Protein AF-R9AF47-F1 (afdb_monomer)

InterPro domains:
  IPR036397 Ribonuclease H superfamily [G3DSA:3.30.420.10] (1-67)

Sequence (184 aa):
MDNQAALAAMFQLQSTKTGQYLVMRILEQVTKLNSIRRNQSPVINLNWIPGHTEIYGKELADRTANEERTTTAHTTTIDFALRTSFSAMRRSMRKRYAAPLRVEASRMTDLMSHTSKTAAGKLTSAKTAKILSGLPRATSCLATQLRTGHLLITKSYRHRFKIIDSPRCSTCGVDDTISHRIFV

Structure (mmCIF, N/CA/C/O backbone):
data_AF-R9AF47-F1
#
_entry.id   AF-R9AF47-F1
#
loop_
_atom_site.group_PDB
_atom_site.id
_atom_site.type_symbol
_atom_site.label_atom_id
_atom_site.label_alt_id
_atom_site.label_comp_id
_atom_site.label_asym_id
_atom_site.label_entity_id
_atom_site.label_seq_id
_atom_site.pdbx_PDB_ins_code
_atom_site.Cartn_x
_atom_site.Cartn_y
_atom_site.Cartn_z
_atom_site.occupancy
_atom_site.B_iso_or_equiv
_atom_site.auth_seq_id
_atom_site.auth_comp_id
_atom_site.auth_asym_id
_atom_site.auth_atom_id
_atom_site.pdbx_PDB_model_num
ATOM 1 N N . MET A 1 1 ? -21.531 6.395 27.335 1.00 72.88 1 MET A N 1
ATOM 2 C CA . MET A 1 1 ? -20.444 6.456 26.330 1.00 72.88 1 MET A CA 1
ATOM 3 C C . MET A 1 1 ? -20.990 7.111 25.080 1.00 72.88 1 MET A C 1
ATOM 5 O O . MET A 1 1 ? -22.123 6.822 24.727 1.00 72.88 1 MET A O 1
ATOM 9 N N . ASP A 1 2 ? -20.225 7.961 24.412 1.00 76.75 2 ASP A N 1
ATOM 10 C CA . ASP A 1 2 ? -20.669 8.650 23.192 1.00 76.75 2 ASP A CA 1
ATOM 11 C C . ASP A 1 2 ? -20.239 7.955 21.894 1.00 76.75 2 ASP A C 1
ATOM 13 O O . ASP A 1 2 ? -20.845 8.148 20.839 1.00 76.75 2 ASP A O 1
ATOM 17 N N . ASN A 1 3 ? -19.266 7.050 21.981 1.00 78.56 3 ASN A N 1
ATOM 18 C CA . ASN A 1 3 ? -18.856 6.201 20.874 1.00 78.56 3 ASN A CA 1
ATOM 19 C C . ASN A 1 3 ? -19.862 5.059 20.626 1.00 78.56 3 ASN A C 1
ATOM 21 O O . ASN A 1 3 ? -19.729 3.946 21.147 1.00 78.56 3 ASN A O 1
ATOM 25 N N . GLN A 1 4 ? -20.859 5.337 19.785 1.00 78.75 4 GLN A N 1
ATOM 26 C CA . GLN A 1 4 ? -21.878 4.368 19.373 1.00 78.75 4 GLN A CA 1
ATOM 27 C C . GLN A 1 4 ? -21.272 3.124 18.701 1.00 78.75 4 GLN A C 1
ATOM 29 O O . GLN A 1 4 ? -21.761 2.016 18.909 1.00 78.75 4 GLN A O 1
ATOM 34 N N . ALA A 1 5 ? -20.180 3.278 17.944 1.00 76.19 5 ALA A N 1
ATOM 35 C CA . ALA A 1 5 ? -19.508 2.158 17.289 1.00 76.19 5 ALA A CA 1
ATOM 36 C C . ALA A 1 5 ? -18.838 1.213 18.301 1.00 76.19 5 ALA A C 1
ATOM 38 O O . ALA A 1 5 ? -18.896 -0.006 18.133 1.00 76.19 5 ALA A O 1
ATOM 39 N N . ALA A 1 6 ? -18.242 1.754 19.369 1.00 73.56 6 ALA A N 1
ATOM 40 C CA . ALA A 1 6 ? -17.676 0.949 20.450 1.00 73.56 6 ALA A CA 1
ATOM 41 C C . ALA A 1 6 ? -18.767 0.177 21.204 1.00 73.56 6 ALA A C 1
ATOM 43 O O . ALA A 1 6 ? -18.611 -1.020 21.430 1.00 73.56 6 ALA A O 1
ATOM 44 N N . LEU A 1 7 ? -19.892 0.827 21.520 1.00 76.62 7 LEU A N 1
ATOM 45 C CA . LEU A 1 7 ? -21.036 0.163 22.151 1.00 76.62 7 LEU A CA 1
ATOM 46 C C . LEU A 1 7 ? -21.615 -0.943 21.266 1.00 76.62 7 LEU A C 1
ATOM 48 O O . LEU A 1 7 ? -21.800 -2.063 21.735 1.00 76.62 7 LEU A O 1
ATOM 52 N N . ALA A 1 8 ? -21.834 -0.671 19.978 1.00 76.38 8 ALA A N 1
ATOM 53 C CA . ALA A 1 8 ? -22.316 -1.676 19.034 1.00 76.38 8 ALA A CA 1
ATOM 54 C C . ALA A 1 8 ? -21.367 -2.884 18.959 1.00 76.38 8 ALA A C 1
ATOM 56 O O . ALA A 1 8 ? -21.818 -4.025 19.008 1.00 76.38 8 ALA A O 1
ATOM 57 N N . ALA A 1 9 ? -20.051 -2.649 18.925 1.00 73.00 9 ALA A N 1
ATOM 58 C CA . ALA A 1 9 ? -19.061 -3.722 18.933 1.00 73.00 9 ALA A CA 1
ATOM 59 C C . ALA A 1 9 ? -19.083 -4.549 20.232 1.00 73.00 9 ALA A C 1
ATOM 61 O O . ALA A 1 9 ? -18.855 -5.757 20.180 1.00 73.00 9 ALA A O 1
ATOM 62 N N . MET A 1 10 ? -19.373 -3.923 21.377 1.00 71.31 10 MET A N 1
ATOM 63 C CA . MET A 1 10 ? -19.519 -4.615 22.660 1.00 71.31 10 MET A CA 1
ATOM 64 C C . MET A 1 10 ? -20.797 -5.449 22.737 1.00 71.31 10 MET A C 1
ATOM 66 O O . MET A 1 10 ? -20.744 -6.549 23.269 1.00 71.31 10 MET A O 1
ATOM 70 N N . PHE A 1 11 ? -21.919 -4.971 22.193 1.00 72.31 11 PHE A N 1
ATOM 71 C CA . PHE A 1 11 ? -23.173 -5.734 22.170 1.00 72.31 11 PHE A CA 1
ATOM 72 C C . PHE A 1 11 ? -23.154 -6.875 21.159 1.00 72.31 11 PHE A C 1
ATOM 74 O O . PHE A 1 11 ? -23.760 -7.918 21.393 1.00 72.31 11 PHE A O 1
ATOM 81 N N . GLN A 1 12 ? -22.459 -6.696 20.035 1.00 70.19 12 GLN A N 1
ATOM 82 C CA . GLN A 1 12 ? -22.512 -7.667 18.953 1.00 70.19 12 GLN A CA 1
ATOM 83 C C . GLN A 1 12 ? -21.748 -8.962 19.268 1.00 70.19 12 GLN A C 1
ATOM 85 O O . GLN A 1 12 ? -21.986 -9.918 18.544 1.00 70.19 12 GLN A O 1
ATOM 90 N N . LEU A 1 13 ? -20.893 -9.003 20.316 1.00 58.41 13 LEU A N 1
ATOM 91 C CA . LEU A 1 13 ? -20.183 -10.151 20.957 1.00 58.41 13 LEU A CA 1
ATOM 92 C C . LEU A 1 13 ? -19.641 -11.283 20.057 1.00 58.41 13 LEU A C 1
ATOM 94 O O . LEU A 1 13 ? -19.151 -12.307 20.523 1.00 58.41 13 LEU A O 1
ATOM 98 N N . GLN A 1 14 ? -19.683 -11.088 18.756 1.00 52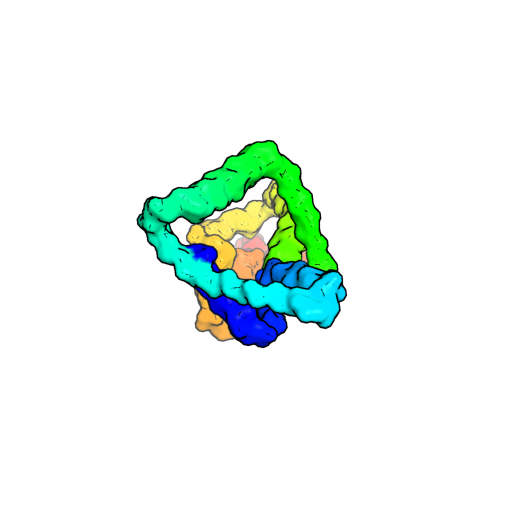.91 14 GLN A N 1
ATOM 99 C CA . GLN A 1 14 ? -19.361 -12.026 17.715 1.00 52.91 14 GLN A CA 1
ATOM 100 C C . GLN A 1 14 ? -18.690 -11.194 16.653 1.00 52.91 14 GLN A C 1
ATOM 102 O O . GLN A 1 14 ? -19.358 -10.487 15.903 1.00 52.91 14 GLN A O 1
ATOM 107 N N . SER A 1 15 ? -17.366 -11.240 16.594 1.00 48.69 15 SER A N 1
ATOM 108 C CA . SER A 1 15 ? -16.681 -11.127 15.315 1.00 48.69 15 SER A CA 1
ATOM 109 C C . SER A 1 15 ? -15.178 -11.232 15.513 1.00 48.69 15 SER A C 1
ATOM 111 O O . SER A 1 15 ? -14.528 -10.414 16.144 1.00 48.69 15 SER A O 1
ATOM 113 N N . THR A 1 16 ? -14.592 -12.186 14.819 1.00 51.94 16 THR A N 1
ATOM 114 C CA . THR A 1 16 ? -13.162 -12.432 14.611 1.00 51.94 16 THR A CA 1
ATOM 115 C C . THR A 1 16 ? -12.441 -11.316 13.822 1.00 51.94 16 THR A C 1
ATOM 117 O O . THR A 1 16 ? -11.511 -11.578 13.059 1.00 51.94 16 THR A O 1
ATOM 120 N N . LYS A 1 17 ? -12.866 -10.049 13.950 1.00 53.31 17 LYS A N 1
ATOM 121 C CA . LYS A 1 17 ? -12.372 -8.933 13.130 1.00 53.31 17 LYS A CA 1
ATOM 122 C C . LYS A 1 17 ? -11.168 -8.241 13.759 1.00 53.31 17 LYS A C 1
ATOM 124 O O . LYS A 1 17 ? -11.095 -7.968 14.956 1.00 53.31 17 LYS A O 1
ATOM 129 N N . THR A 1 18 ? -10.241 -7.879 12.882 1.00 50.19 18 THR A N 1
ATOM 130 C CA . THR A 1 18 ? -9.074 -7.060 13.191 1.00 50.19 18 THR A CA 1
ATOM 131 C C . THR A 1 18 ? -9.496 -5.689 13.749 1.00 50.19 18 THR A C 1
ATOM 133 O O . THR A 1 18 ? -10.190 -4.954 13.054 1.00 50.19 18 THR A O 1
ATOM 136 N N . GLY A 1 19 ? -9.087 -5.344 14.977 1.00 56.53 19 GLY A N 1
ATOM 137 C CA . GLY A 1 19 ? -9.375 -4.084 15.676 1.00 56.53 19 GLY A CA 1
ATOM 138 C C . GLY A 1 19 ? -10.094 -4.253 17.020 1.00 56.53 19 GLY A C 1
ATOM 139 O O . GLY A 1 19 ? -10.090 -3.332 17.830 1.00 56.53 19 GLY A O 1
ATOM 140 N N . GLN A 1 20 ? -10.661 -5.430 17.298 1.00 66.56 20 GLN A N 1
ATOM 141 C CA . GLN A 1 20 ? -11.503 -5.663 18.480 1.00 66.56 20 GLN A CA 1
ATOM 142 C C . GLN A 1 20 ? -10.739 -6.125 19.736 1.00 66.56 20 GLN A C 1
ATOM 144 O O . GLN A 1 20 ? -11.361 -6.505 20.724 1.00 66.56 20 GLN A O 1
ATOM 149 N N . TYR A 1 21 ? -9.400 -6.058 19.763 1.00 68.38 21 TYR A N 1
ATOM 150 C CA . TYR A 1 21 ? -8.642 -6.428 20.970 1.00 68.38 21 TYR A CA 1
ATOM 151 C C . TYR A 1 21 ? -8.997 -5.562 22.185 1.00 68.38 21 TYR A C 1
ATOM 153 O O . TYR A 1 21 ? -8.966 -6.054 23.308 1.00 68.38 21 TYR A O 1
ATOM 161 N N . LEU A 1 22 ? -9.364 -4.291 21.974 1.00 70.25 22 LEU A N 1
ATOM 162 C CA . LEU A 1 22 ? -9.832 -3.414 23.050 1.00 70.25 22 LEU A CA 1
ATOM 163 C C . LEU A 1 22 ? -11.161 -3.906 23.628 1.00 70.25 22 LEU A C 1
ATOM 165 O O . LEU A 1 22 ? -11.310 -3.951 24.843 1.00 70.25 22 LEU A O 1
ATOM 169 N N . VAL A 1 23 ? -12.085 -4.357 22.774 1.00 71.75 23 VAL A N 1
ATOM 170 C CA . VAL A 1 23 ? -13.349 -4.979 23.203 1.00 71.75 23 VAL A CA 1
ATOM 171 C C . VAL A 1 23 ? -13.060 -6.248 24.005 1.00 71.75 23 VAL A C 1
ATOM 173 O O . VAL A 1 23 ? -13.625 -6.441 25.077 1.00 71.75 23 VAL A O 1
ATOM 176 N N . MET A 1 24 ? -12.110 -7.068 23.550 1.00 70.31 24 MET A N 1
ATOM 177 C CA . MET A 1 24 ? -11.710 -8.285 24.261 1.00 70.31 24 MET A CA 1
ATOM 178 C C . MET A 1 24 ? -11.049 -8.005 25.610 1.00 70.31 24 MET A C 1
ATOM 180 O O . MET A 1 24 ? -11.349 -8.689 26.582 1.00 70.31 24 MET A O 1
ATOM 184 N N . ARG A 1 25 ? -10.210 -6.969 25.699 1.00 73.06 25 ARG A N 1
ATOM 185 C CA . ARG A 1 25 ? -9.617 -6.499 26.960 1.00 73.06 25 ARG A CA 1
ATOM 186 C C . ARG A 1 25 ? -10.686 -6.021 27.935 1.00 73.06 25 ARG A C 1
ATOM 188 O O . ARG A 1 25 ? -10.606 -6.345 29.113 1.00 73.06 25 ARG A O 1
ATOM 195 N N . ILE A 1 26 ? -11.685 -5.277 27.462 1.00 75.44 26 ILE A N 1
ATOM 196 C CA . ILE A 1 26 ? -12.804 -4.838 28.306 1.00 75.44 26 ILE A CA 1
ATOM 197 C C . ILE A 1 26 ? -13.580 -6.057 28.819 1.00 75.44 26 ILE A C 1
ATOM 199 O O . ILE A 1 26 ? -13.831 -6.151 30.018 1.00 75.44 26 ILE A O 1
ATOM 203 N N . LEU A 1 27 ? -13.888 -7.024 27.949 1.00 73.50 27 LEU A N 1
ATOM 204 C CA . LEU A 1 27 ? -14.556 -8.267 28.342 1.00 73.50 27 LEU A CA 1
ATOM 205 C C . LEU A 1 27 ? -13.733 -9.071 29.354 1.00 73.50 27 LEU A C 1
ATOM 207 O O . LEU A 1 27 ? -14.290 -9.555 30.333 1.00 73.50 27 LEU A O 1
ATOM 211 N N . GLU A 1 28 ? -12.413 -9.149 29.189 1.00 75.94 28 GLU A N 1
ATOM 212 C CA . GLU A 1 28 ? -11.520 -9.787 30.159 1.00 75.94 28 GLU A CA 1
ATOM 213 C C . GLU A 1 28 ? -11.638 -9.125 31.542 1.00 75.94 28 GLU A C 1
ATOM 215 O O . GLU A 1 28 ? -11.799 -9.818 32.546 1.00 75.94 28 GLU A O 1
ATOM 220 N N . GLN A 1 29 ? -11.631 -7.791 31.613 1.00 76.62 29 GLN A N 1
ATOM 221 C CA . GLN A 1 29 ? -11.811 -7.079 32.884 1.00 76.62 29 GLN A CA 1
ATOM 222 C C . GLN A 1 29 ? -13.190 -7.341 33.498 1.00 76.62 29 GLN A C 1
ATOM 224 O O . GLN A 1 29 ? -13.282 -7.596 34.697 1.00 76.62 29 GLN A O 1
ATOM 229 N N . VAL A 1 30 ? -14.249 -7.365 32.686 1.00 76.19 30 VAL A N 1
ATOM 230 C CA . VAL A 1 30 ? -15.602 -7.722 33.142 1.00 76.19 30 VAL A CA 1
ATOM 231 C C . VAL A 1 30 ? -15.636 -9.149 33.703 1.00 76.19 30 VAL A C 1
ATOM 233 O O . VAL A 1 30 ? -16.148 -9.368 34.800 1.00 76.19 30 VAL A O 1
ATOM 236 N N . THR A 1 31 ? -15.032 -10.121 33.013 1.00 73.94 31 THR A N 1
ATOM 237 C CA . THR A 1 31 ? -14.960 -11.509 33.502 1.00 73.94 31 THR A CA 1
ATOM 238 C C . THR A 1 31 ? -14.142 -11.634 34.787 1.00 73.94 31 THR A C 1
ATOM 240 O O . THR A 1 31 ? -14.544 -12.368 35.690 1.00 73.94 31 THR A O 1
ATOM 243 N N . LYS A 1 32 ? -13.048 -10.870 34.925 1.00 78.75 32 LYS A N 1
ATOM 244 C CA . LYS A 1 32 ? -12.267 -10.799 36.167 1.00 78.75 32 LYS A CA 1
ATOM 245 C C . LYS A 1 32 ? -13.114 -10.256 37.314 1.00 78.75 32 LYS A C 1
ATOM 247 O O . LYS A 1 32 ? -13.170 -10.897 38.360 1.00 78.75 32 LYS A O 1
ATOM 252 N N . LEU A 1 33 ? -13.829 -9.151 37.110 1.00 73.25 33 LEU A N 1
ATOM 253 C CA . LEU A 1 33 ? -14.735 -8.591 38.118 1.00 73.25 33 LEU A CA 1
ATOM 254 C C . LEU A 1 33 ? -15.825 -9.589 38.542 1.00 73.25 33 LEU A C 1
ATOM 256 O O . LEU A 1 33 ? -16.087 -9.729 39.737 1.00 73.25 33 LEU A O 1
ATOM 260 N N . ASN A 1 34 ? -16.392 -10.337 37.592 1.00 70.31 34 ASN A N 1
ATOM 261 C CA . ASN A 1 34 ? -17.384 -11.378 37.878 1.00 70.31 34 ASN A CA 1
ATOM 262 C C . ASN A 1 34 ? -16.785 -12.559 38.665 1.00 70.31 34 ASN A C 1
ATOM 264 O O . ASN A 1 34 ? -17.426 -13.084 39.572 1.00 70.31 34 ASN A O 1
ATOM 268 N N . SER A 1 35 ? -15.540 -12.950 38.371 1.00 70.06 35 SER A N 1
ATOM 269 C CA . SER A 1 35 ? -14.853 -14.061 39.053 1.00 70.06 35 SER A CA 1
ATOM 270 C C . SER A 1 35 ? -14.534 -13.784 40.529 1.00 70.06 35 SER A C 1
ATOM 272 O O . SER A 1 35 ? -14.534 -14.709 41.342 1.00 70.06 35 SER A O 1
ATOM 274 N N . ILE A 1 36 ? -14.314 -12.515 40.890 1.00 69.19 36 ILE A N 1
ATOM 275 C CA . ILE A 1 36 ? -13.970 -12.089 42.257 1.00 69.19 36 ILE A CA 1
ATOM 276 C C . ILE A 1 36 ? -15.199 -12.127 43.184 1.00 69.19 36 ILE A C 1
ATOM 278 O O . ILE A 1 36 ? -15.060 -12.319 44.391 1.00 69.19 36 ILE A O 1
ATOM 282 N N . ARG A 1 37 ? -16.416 -11.992 42.642 1.00 65.19 37 ARG A N 1
ATOM 283 C CA . ARG A 1 37 ? -17.669 -11.941 43.414 1.00 65.19 37 ARG A CA 1
ATOM 284 C C . ARG A 1 37 ? -18.587 -13.113 43.065 1.00 65.19 37 ARG A C 1
ATOM 286 O O . ARG A 1 37 ? -19.635 -12.934 42.454 1.00 65.19 37 ARG A O 1
ATOM 293 N N . ARG A 1 38 ? -18.211 -14.317 43.519 1.00 59.38 38 ARG A N 1
ATOM 294 C CA . ARG A 1 38 ? -18.928 -15.591 43.271 1.00 59.38 38 ARG A CA 1
ATOM 295 C C . ARG A 1 38 ? -20.442 -15.570 43.562 1.00 59.38 38 ARG A C 1
ATOM 297 O O . ARG A 1 38 ? -21.155 -16.347 42.945 1.00 59.38 38 ARG A O 1
ATOM 304 N N . ASN A 1 39 ? -20.931 -14.677 44.432 1.00 59.03 39 ASN A N 1
ATOM 305 C CA . ASN A 1 39 ? -22.344 -14.631 44.850 1.00 59.03 39 ASN A CA 1
ATOM 306 C C . ASN A 1 39 ? -23.107 -13.358 44.434 1.00 59.03 39 ASN A C 1
ATOM 308 O O . ASN A 1 39 ? -24.296 -13.249 44.716 1.00 59.03 39 ASN A O 1
ATOM 312 N N . GLN A 1 40 ? -22.456 -12.391 43.778 1.00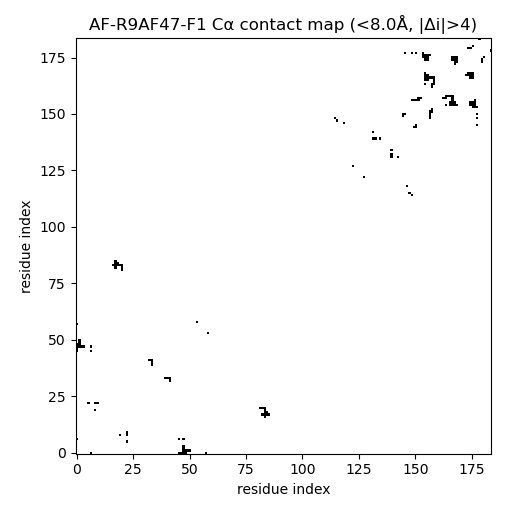 64.50 40 GLN A N 1
ATOM 313 C CA . GLN A 1 40 ? -23.093 -11.159 43.295 1.00 64.50 40 GLN A CA 1
ATOM 314 C C . GLN A 1 40 ? -22.389 -10.715 42.015 1.00 64.50 40 GLN A C 1
ATOM 316 O O . GLN A 1 40 ? -21.433 -9.940 42.059 1.00 64.50 40 GLN A O 1
ATOM 321 N N . SER A 1 41 ? -22.850 -11.224 40.872 1.00 61.00 41 SER A N 1
ATOM 322 C CA . SER A 1 41 ? -22.385 -10.708 39.585 1.00 61.00 41 SER A CA 1
ATOM 323 C C . SER A 1 41 ? -22.839 -9.247 39.460 1.00 61.00 41 SER A C 1
ATOM 325 O O . SER A 1 41 ? -24.045 -8.994 39.517 1.00 61.00 41 SER A O 1
ATOM 327 N N . PRO A 1 42 ? -21.923 -8.269 39.346 1.00 65.94 42 PRO A N 1
ATOM 328 C CA . PRO A 1 42 ? -22.308 -6.879 39.153 1.00 65.94 42 PRO A CA 1
ATOM 329 C C . PRO A 1 42 ? -23.092 -6.736 37.845 1.00 65.94 42 PRO A C 1
ATOM 331 O O . PRO A 1 42 ? -22.646 -7.176 36.787 1.00 65.94 42 PRO A O 1
ATOM 334 N N . VAL A 1 43 ? -24.260 -6.097 37.912 1.00 71.69 43 VAL A N 1
ATOM 335 C CA . VAL A 1 43 ? -25.004 -5.706 36.711 1.00 71.69 43 VAL A CA 1
ATOM 336 C C . VAL A 1 43 ? -24.283 -4.512 36.094 1.00 71.69 43 VAL A C 1
ATOM 338 O O . VAL A 1 43 ? -24.257 -3.425 36.670 1.00 71.69 43 VAL A O 1
ATOM 341 N N . ILE A 1 44 ? -23.654 -4.722 34.938 1.00 73.12 44 ILE A N 1
ATOM 342 C CA . ILE A 1 44 ? -22.936 -3.672 34.211 1.00 73.12 44 ILE A CA 1
ATOM 343 C C . ILE A 1 44 ? -23.862 -3.106 33.138 1.00 73.12 44 ILE A C 1
ATOM 345 O O . ILE A 1 44 ? -24.161 -3.775 32.152 1.00 73.12 44 ILE A O 1
ATOM 349 N N . ASN A 1 45 ? -24.275 -1.852 33.320 1.00 80.38 45 ASN A N 1
ATOM 350 C CA . ASN A 1 45 ? -25.105 -1.131 32.361 1.00 80.38 45 ASN A CA 1
ATOM 351 C C . ASN A 1 45 ? -24.244 -0.187 31.517 1.00 80.38 45 ASN A C 1
ATOM 353 O O . ASN A 1 45 ? -23.588 0.713 32.042 1.00 80.38 45 ASN A O 1
ATOM 357 N N . LEU A 1 46 ? -24.267 -0.381 30.199 1.00 75.62 46 LEU A N 1
ATOM 358 C CA . LEU A 1 46 ? -23.569 0.461 29.231 1.00 75.62 46 LEU A CA 1
ATOM 359 C C . LEU A 1 46 ? -24.586 1.273 28.433 1.00 75.62 46 LEU A C 1
ATOM 361 O O . LEU A 1 46 ? -25.218 0.763 27.514 1.00 75.62 46 LEU A O 1
ATOM 365 N N . ASN A 1 47 ? -24.712 2.552 28.776 1.00 81.81 47 ASN A N 1
ATOM 366 C CA . ASN A 1 47 ? -25.656 3.459 28.131 1.00 81.81 47 ASN A CA 1
ATOM 367 C C . ASN A 1 47 ? -24.948 4.366 27.120 1.00 81.81 47 ASN A C 1
ATOM 369 O O . ASN A 1 47 ? -23.863 4.904 27.392 1.00 81.81 47 ASN A O 1
ATOM 373 N N . TRP A 1 48 ? -25.571 4.555 25.955 1.00 84.69 48 TRP A N 1
ATOM 374 C CA . TRP A 1 48 ? -25.146 5.573 25.000 1.00 84.69 48 TRP A CA 1
ATOM 375 C C . TRP A 1 48 ? -25.578 6.963 25.472 1.00 84.69 48 TRP A C 1
ATOM 377 O O . TRP A 1 48 ? -26.662 7.125 26.025 1.00 84.69 48 TRP A O 1
ATOM 387 N N . ILE A 1 49 ? -24.712 7.951 25.267 1.00 82.25 49 ILE A N 1
ATOM 388 C CA . ILE A 1 49 ? -24.959 9.355 25.596 1.00 82.25 49 ILE A CA 1
ATOM 389 C C . ILE A 1 49 ? -24.577 10.187 24.365 1.00 82.25 49 ILE A C 1
ATOM 391 O O . ILE A 1 49 ? -23.504 9.947 23.812 1.00 82.25 49 ILE A O 1
ATOM 395 N N . PRO A 1 50 ? -25.395 11.152 23.925 1.00 79.69 50 PRO A N 1
ATOM 396 C CA . PRO A 1 50 ? -25.101 11.952 22.742 1.00 79.69 50 PRO A CA 1
ATOM 397 C C . PRO A 1 50 ? -23.763 12.716 22.775 1.00 79.69 50 PRO A C 1
ATOM 399 O O . PRO A 1 50 ? -23.188 13.064 23.813 1.00 79.69 50 PRO A O 1
ATOM 402 N N . GLY A 1 51 ? -23.244 12.957 21.568 1.00 70.44 51 GLY A N 1
ATOM 403 C CA . GLY A 1 51 ? -22.151 13.890 21.295 1.00 70.44 51 GLY A CA 1
ATOM 404 C C . GLY A 1 51 ? -22.564 15.335 21.589 1.00 70.44 51 GLY A C 1
ATOM 405 O O . GLY A 1 51 ? -23.725 15.667 21.393 1.00 70.44 51 GLY A O 1
ATOM 406 N N . HIS A 1 52 ? -21.625 16.193 22.007 1.00 68.19 52 HIS A N 1
ATOM 407 C CA . HIS A 1 52 ? -21.839 17.651 22.105 1.00 68.19 52 HIS A CA 1
ATOM 408 C C . HIS A 1 52 ? -23.022 18.124 22.973 1.00 68.19 52 HIS A C 1
ATOM 410 O O . HIS A 1 52 ? -23.596 19.178 22.725 1.00 68.19 52 HIS A O 1
ATOM 416 N N . THR A 1 53 ? -23.381 17.359 23.999 1.00 67.69 53 THR A N 1
ATOM 417 C CA . THR A 1 53 ? -24.277 17.805 25.072 1.00 67.69 53 THR A CA 1
ATOM 418 C C . THR A 1 53 ? -23.448 18.169 26.296 1.00 67.69 53 THR A C 1
ATOM 420 O O . THR A 1 53 ? -22.573 17.374 26.651 1.00 67.69 53 THR A O 1
ATOM 423 N N . GLU A 1 54 ? -23.755 19.298 26.946 1.00 73.25 54 GLU A N 1
ATOM 424 C CA . GLU A 1 54 ? -23.103 19.825 28.165 1.00 73.25 54 GLU A CA 1
ATOM 425 C C . GLU A 1 54 ? -23.355 18.947 29.409 1.00 73.25 54 GLU A C 1
ATOM 427 O O . GLU A 1 54 ? -23.865 19.368 30.447 1.00 73.25 54 GLU A O 1
ATOM 432 N N . ILE A 1 55 ? -23.045 17.657 29.303 1.00 80.69 55 ILE A N 1
ATOM 433 C CA . ILE A 1 55 ? -23.140 16.703 30.398 1.00 80.69 55 ILE A CA 1
ATOM 434 C C . ILE A 1 55 ? -21.800 16.732 31.115 1.00 80.69 55 ILE A C 1
ATOM 436 O O . ILE A 1 55 ? -20.825 16.138 30.654 1.00 80.69 55 ILE A O 1
ATOM 440 N N . TYR A 1 56 ? -21.782 17.383 32.276 1.00 82.81 56 TYR A N 1
ATOM 441 C CA . TYR A 1 56 ? -20.584 17.612 33.085 1.00 82.81 56 TYR A CA 1
ATOM 442 C C . TYR A 1 56 ? -19.677 16.376 33.223 1.00 82.81 56 TYR A C 1
ATOM 444 O O . TYR A 1 56 ? -18.478 16.442 32.964 1.00 82.81 56 TYR A O 1
ATOM 452 N N . GLY A 1 57 ? -20.247 15.215 33.570 1.00 81.69 57 GLY A N 1
ATOM 453 C CA . GLY A 1 57 ? -19.470 13.984 33.759 1.00 81.69 57 GLY A CA 1
ATOM 454 C C . GLY A 1 57 ? -18.809 13.457 32.479 1.00 81.69 57 GLY A C 1
ATOM 455 O O . GLY A 1 57 ? -17.746 12.844 32.546 1.00 81.69 57 GLY A O 1
ATOM 456 N N . LYS A 1 58 ? -19.410 13.714 31.312 1.00 81.38 58 LYS A N 1
ATOM 457 C CA . LYS A 1 58 ? -18.832 13.358 30.014 1.00 81.38 58 LYS A CA 1
ATOM 458 C C . LYS A 1 58 ? -17.669 14.287 29.680 1.00 81.38 58 LYS A C 1
ATOM 460 O O . LYS A 1 58 ? -16.585 13.814 29.360 1.00 81.38 58 LYS A O 1
ATOM 465 N N . GLU A 1 59 ? -17.895 15.592 29.784 1.00 82.12 59 GLU A N 1
ATOM 466 C CA . GLU A 1 59 ? -16.877 16.593 29.463 1.00 82.12 59 GLU A CA 1
ATOM 467 C C . GLU A 1 59 ? -15.650 16.469 30.358 1.00 82.12 59 GLU A C 1
ATOM 469 O O . GLU A 1 59 ? -14.526 16.616 29.883 1.00 82.12 59 GLU A O 1
ATOM 474 N N . LEU A 1 60 ? -15.858 16.157 31.641 1.00 84.12 60 LEU A N 1
ATOM 475 C CA . LEU A 1 60 ? -14.771 15.879 32.570 1.00 84.12 60 LEU A CA 1
ATOM 476 C C . LEU A 1 60 ? -13.943 14.675 32.101 1.00 84.12 60 LEU A C 1
ATOM 478 O O . LEU A 1 60 ? -12.721 14.770 32.039 1.00 84.12 60 LEU A O 1
ATOM 482 N N . ALA A 1 61 ? -14.594 13.576 31.706 1.00 84.25 61 ALA A N 1
ATOM 483 C CA . ALA A 1 61 ? -13.905 12.391 31.201 1.00 84.25 61 ALA A CA 1
ATOM 484 C C . ALA A 1 61 ? -13.126 12.668 29.900 1.00 84.25 61 ALA A C 1
ATOM 486 O O . ALA A 1 61 ? -11.970 12.255 29.783 1.00 84.25 61 ALA A O 1
ATOM 487 N N . ASP A 1 62 ? -13.723 13.392 28.948 1.00 81.88 62 ASP A N 1
ATOM 488 C CA . ASP A 1 62 ? -13.075 13.762 27.682 1.00 81.88 62 ASP A CA 1
ATOM 489 C C . ASP A 1 62 ? -11.873 14.688 27.911 1.00 81.88 62 ASP A C 1
ATOM 491 O O . ASP A 1 62 ? -10.812 14.511 27.302 1.00 81.88 62 ASP A O 1
ATOM 495 N N . ARG A 1 63 ? -12.017 15.655 28.824 1.00 83.00 63 ARG A N 1
ATOM 496 C CA . ARG A 1 63 ? -10.949 16.585 29.191 1.00 83.00 63 ARG A CA 1
ATOM 497 C C . ARG A 1 63 ? -9.774 15.848 29.820 1.00 83.00 63 ARG A C 1
ATOM 499 O O . ARG A 1 63 ? -8.666 15.979 29.311 1.00 83.00 63 ARG A O 1
ATOM 506 N N . THR A 1 64 ? -10.017 15.012 30.831 1.00 83.44 64 THR A N 1
ATOM 507 C CA . THR A 1 64 ? -8.964 14.217 31.481 1.00 83.44 64 THR A CA 1
ATOM 508 C C . THR A 1 64 ? -8.265 13.288 30.486 1.00 83.44 64 THR A C 1
ATOM 510 O O . THR A 1 64 ? -7.039 13.200 30.473 1.00 83.44 64 THR A O 1
ATOM 513 N N . ALA A 1 65 ? -9.013 12.637 29.587 1.00 80.75 65 ALA A N 1
ATOM 514 C CA . ALA A 1 65 ? -8.419 11.790 28.553 1.00 80.75 65 ALA A CA 1
ATOM 515 C C . ALA A 1 65 ? -7.524 12.582 27.581 1.00 80.75 65 ALA A C 1
ATOM 517 O O . ALA A 1 65 ? -6.485 12.080 27.141 1.00 80.75 65 ALA A O 1
ATOM 518 N N . ASN A 1 66 ? -7.906 13.814 27.233 1.00 78.62 66 ASN A N 1
ATOM 519 C CA . ASN A 1 66 ? -7.116 14.665 26.347 1.00 78.62 66 ASN A CA 1
ATOM 520 C C . ASN A 1 66 ? -5.902 15.297 27.051 1.00 78.62 66 ASN A C 1
ATOM 522 O O . ASN A 1 66 ? -4.847 15.403 26.427 1.00 78.62 66 ASN A O 1
ATOM 526 N N . GLU A 1 67 ? -6.028 15.664 28.327 1.00 80.94 67 GLU A N 1
ATOM 527 C CA . GLU A 1 67 ? -4.931 16.159 29.172 1.00 80.94 67 GLU A CA 1
ATOM 528 C C . GLU A 1 67 ? -3.837 15.094 29.338 1.00 80.94 67 GLU A C 1
ATOM 530 O O . GLU A 1 67 ? -2.653 15.372 29.127 1.00 80.94 67 GLU A O 1
ATOM 535 N N . GLU A 1 68 ? -4.218 13.846 29.615 1.00 72.19 68 GLU A N 1
ATOM 536 C CA . GLU A 1 68 ? -3.276 12.723 29.689 1.00 72.19 68 GLU A CA 1
ATOM 537 C C . GLU A 1 68 ? -2.589 12.476 28.342 1.00 72.19 68 GLU A C 1
ATOM 539 O O . GLU A 1 68 ? -1.374 12.304 28.275 1.00 72.19 68 GLU A O 1
ATOM 544 N N . ARG A 1 69 ? -3.327 12.584 27.229 1.00 64.81 69 ARG A N 1
ATOM 545 C CA . ARG A 1 69 ? -2.759 12.435 25.879 1.00 64.81 69 ARG A CA 1
ATOM 546 C C . ARG A 1 69 ? -1.620 13.421 25.591 1.00 64.81 69 ARG A C 1
ATOM 548 O O . ARG A 1 69 ? -0.746 13.108 24.783 1.00 64.81 69 ARG A O 1
ATOM 555 N N . THR A 1 70 ? -1.656 14.610 26.190 1.00 61.91 70 THR A N 1
ATOM 556 C CA . THR A 1 70 ? -0.637 15.654 26.005 1.00 61.91 70 THR A CA 1
ATOM 557 C C . THR A 1 70 ? 0.497 15.597 27.022 1.00 61.91 70 THR A C 1
ATOM 559 O O . THR A 1 70 ? 1.599 16.040 26.706 1.00 61.91 70 THR A O 1
ATOM 562 N N . THR A 1 71 ? 0.246 15.061 28.217 1.00 59.56 71 THR A N 1
ATOM 563 C CA . THR A 1 71 ? 1.172 15.173 29.357 1.00 59.56 71 THR A CA 1
ATOM 564 C C . THR A 1 71 ? 2.033 13.929 29.523 1.00 59.56 71 THR A C 1
ATOM 566 O O . THR A 1 71 ? 3.211 14.026 29.870 1.00 59.56 71 THR A O 1
ATOM 569 N N . THR A 1 72 ? 1.490 12.749 29.229 1.00 51.31 72 THR A N 1
ATOM 570 C CA . THR A 1 72 ? 2.224 11.502 29.387 1.00 51.31 72 THR A CA 1
ATOM 571 C C . THR A 1 72 ? 2.727 10.983 28.041 1.00 51.31 72 THR A C 1
ATOM 573 O O . THR A 1 72 ? 1.974 10.570 27.162 1.00 51.31 72 THR A O 1
ATOM 576 N N . ALA A 1 73 ? 4.056 10.894 27.899 1.00 52.72 73 ALA A N 1
ATOM 577 C CA . ALA A 1 73 ? 4.721 10.087 26.870 1.00 52.72 73 ALA A CA 1
ATOM 578 C C . ALA A 1 73 ? 4.545 8.579 27.152 1.00 52.72 73 ALA A C 1
ATOM 580 O O . ALA A 1 73 ? 5.479 7.783 27.015 1.00 52.72 73 ALA A O 1
ATOM 581 N N . HIS A 1 74 ? 3.351 8.171 27.591 1.00 49.25 74 HIS A N 1
ATOM 582 C CA . HIS A 1 74 ? 2.991 6.781 27.759 1.00 49.25 74 HIS A CA 1
ATOM 583 C C . HIS A 1 74 ? 2.966 6.147 26.374 1.00 49.25 74 HIS A C 1
ATOM 585 O O . HIS A 1 74 ? 1.976 6.160 25.645 1.00 49.25 74 HIS A O 1
ATOM 591 N N . THR A 1 75 ? 4.099 5.546 26.022 1.00 47.38 75 THR A N 1
ATOM 592 C CA . THR A 1 75 ? 4.126 4.460 25.058 1.00 47.38 75 THR A CA 1
ATOM 593 C C . THR A 1 75 ? 3.300 3.356 25.693 1.00 47.38 75 THR A C 1
ATOM 595 O O . THR A 1 75 ? 3.812 2.558 26.473 1.00 47.38 75 THR A O 1
ATOM 598 N N . THR A 1 76 ? 1.992 3.345 25.436 1.00 49.12 76 THR A N 1
ATOM 599 C CA . THR A 1 76 ? 1.190 2.169 25.735 1.00 49.12 76 THR A CA 1
ATOM 600 C C . THR A 1 76 ? 1.845 1.050 24.948 1.00 49.12 76 THR A C 1
ATOM 602 O O . THR A 1 76 ? 1.804 1.050 23.715 1.00 49.12 76 THR A O 1
ATOM 605 N N . THR A 1 77 ? 2.522 0.139 25.641 1.00 44.75 77 THR A N 1
ATOM 606 C CA . THR A 1 77 ? 3.007 -1.092 25.035 1.00 44.75 77 THR A CA 1
ATOM 607 C C . THR A 1 77 ? 1.756 -1.841 24.613 1.00 44.75 77 THR A C 1
ATOM 609 O O . THR A 1 77 ? 1.110 -2.512 25.416 1.00 44.75 77 THR A O 1
ATOM 612 N N . ILE A 1 78 ? 1.329 -1.620 23.370 1.00 50.69 78 ILE A N 1
ATOM 613 C CA . ILE A 1 78 ? 0.260 -2.392 22.762 1.00 50.69 78 ILE A CA 1
ATOM 614 C C . ILE A 1 78 ? 0.856 -3.781 22.643 1.00 50.69 78 ILE A C 1
ATOM 616 O O . ILE A 1 78 ? 1.675 -4.029 21.758 1.00 50.69 78 ILE A O 1
ATOM 620 N N . ASP A 1 79 ? 0.507 -4.641 23.596 1.00 46.72 79 ASP A N 1
ATOM 621 C CA . ASP A 1 79 ? 0.895 -6.035 23.571 1.00 46.72 79 ASP A CA 1
ATOM 622 C C . ASP A 1 79 ? 0.377 -6.636 22.264 1.00 46.72 79 ASP A C 1
ATOM 624 O O . ASP A 1 79 ? -0.819 -6.861 22.053 1.00 46.72 79 ASP A O 1
ATOM 628 N N . PHE A 1 80 ? 1.311 -6.807 21.333 1.00 48.78 80 PHE A N 1
ATOM 629 C CA . PHE A 1 80 ? 1.041 -7.282 19.991 1.00 48.78 80 PHE A CA 1
ATOM 630 C C . PHE A 1 80 ? 0.645 -8.770 20.001 1.00 48.78 80 PHE A C 1
ATOM 632 O O . PHE A 1 80 ? 0.223 -9.301 18.970 1.00 48.78 80 PHE A O 1
ATOM 639 N N . ALA A 1 81 ? 0.722 -9.439 21.161 1.00 49.03 81 ALA A N 1
ATOM 640 C CA . ALA A 1 81 ? 0.234 -10.801 21.343 1.00 49.03 81 ALA A CA 1
ATOM 641 C C . ALA A 1 81 ? -1.259 -10.942 20.994 1.00 49.03 81 ALA A C 1
ATOM 643 O O . ALA A 1 81 ? -1.681 -11.994 20.506 1.00 49.03 81 ALA A O 1
ATOM 644 N N . LEU A 1 82 ? -2.056 -9.872 21.115 1.00 47.94 82 LEU A N 1
ATOM 645 C CA . LEU A 1 82 ? -3.438 -9.854 20.633 1.00 47.94 82 LEU A CA 1
ATOM 646 C C . LEU A 1 82 ? -3.481 -9.560 19.122 1.00 47.94 82 LEU A C 1
ATOM 648 O O . LEU A 1 82 ? -3.740 -8.438 18.680 1.00 47.94 82 LEU A O 1
ATOM 652 N N . ARG A 1 83 ? -3.237 -10.609 18.323 1.00 50.84 83 ARG A N 1
ATOM 653 C CA . ARG A 1 83 ? -3.365 -10.690 16.851 1.00 50.84 83 ARG A CA 1
ATOM 654 C C . ARG A 1 83 ? -4.613 -9.991 16.295 1.00 50.84 83 ARG A C 1
ATOM 656 O O . ARG A 1 83 ? -5.576 -10.664 15.960 1.00 50.84 83 ARG A O 1
ATOM 663 N N . THR A 1 84 ? -4.638 -8.673 16.107 1.00 51.75 84 THR A N 1
ATOM 664 C CA . THR A 1 84 ? -5.801 -8.059 15.432 1.00 51.75 84 THR A CA 1
ATOM 665 C C . THR A 1 84 ? -5.547 -6.746 14.696 1.00 51.75 84 THR A C 1
ATOM 667 O O . THR A 1 84 ? -6.502 -6.139 14.242 1.00 51.75 84 THR A O 1
ATOM 670 N N . SER A 1 85 ? -4.326 -6.293 14.426 1.00 58.16 85 SER A N 1
ATOM 671 C CA . SER A 1 85 ? -4.166 -5.255 13.389 1.00 58.16 85 SER A CA 1
ATOM 672 C C . SER A 1 85 ? -3.077 -5.627 12.405 1.00 58.16 85 SER A C 1
ATOM 674 O O . SER A 1 85 ? -1.997 -5.047 12.356 1.00 58.16 85 SER A O 1
ATOM 676 N N . PHE A 1 86 ? -3.398 -6.600 11.546 1.00 56.34 86 PHE A N 1
ATOM 677 C CA . PHE A 1 86 ? -2.596 -6.906 10.361 1.00 56.34 86 PHE A CA 1
ATOM 678 C C . PHE A 1 86 ? -2.233 -5.628 9.587 1.00 56.34 86 PHE A C 1
ATOM 680 O O . PHE A 1 86 ? -1.125 -5.502 9.082 1.00 56.34 86 PHE A O 1
ATOM 687 N N . SER A 1 87 ? -3.124 -4.634 9.566 1.00 59.69 87 SER A N 1
ATOM 688 C CA . SER A 1 87 ? -2.885 -3.299 9.014 1.00 59.69 87 SER A CA 1
ATOM 689 C C . SER A 1 87 ? -1.801 -2.499 9.753 1.00 59.69 87 SER A C 1
ATOM 691 O O . SER A 1 87 ? -0.919 -1.947 9.090 1.00 59.69 87 SER A O 1
ATOM 693 N N . ALA A 1 88 ? -1.813 -2.446 11.089 1.00 62.09 88 ALA A N 1
ATOM 694 C CA . ALA A 1 88 ? -0.799 -1.725 11.865 1.00 62.09 88 ALA A CA 1
ATOM 695 C C . ALA A 1 88 ? 0.552 -2.449 11.829 1.00 62.09 88 ALA A C 1
ATOM 697 O O . ALA A 1 88 ? 1.579 -1.803 11.626 1.00 62.09 88 ALA A O 1
ATOM 698 N N . MET A 1 89 ? 0.544 -3.783 11.897 1.00 64.75 89 MET A N 1
ATOM 699 C CA . MET A 1 89 ? 1.722 -4.626 11.671 1.00 64.75 89 MET A CA 1
ATOM 700 C C . MET A 1 89 ? 2.317 -4.383 10.291 1.00 64.75 89 MET A C 1
ATOM 702 O O . MET A 1 89 ? 3.492 -4.077 10.148 1.00 64.75 89 MET A O 1
ATOM 706 N N . ARG A 1 90 ? 1.492 -4.454 9.244 1.00 64.06 90 ARG A N 1
ATOM 707 C CA . ARG A 1 90 ? 1.930 -4.226 7.868 1.00 64.06 90 ARG A CA 1
ATOM 708 C C . ARG A 1 90 ? 2.459 -2.808 7.688 1.00 64.06 90 ARG A C 1
ATOM 710 O O . ARG A 1 90 ? 3.411 -2.617 6.936 1.00 64.06 90 ARG A O 1
ATOM 717 N N . ARG A 1 91 ? 1.881 -1.815 8.371 1.00 68.50 91 ARG A N 1
ATOM 718 C CA . ARG A 1 91 ? 2.377 -0.432 8.374 1.00 68.50 91 ARG A CA 1
ATOM 719 C C . ARG A 1 91 ? 3.721 -0.309 9.091 1.00 68.50 91 ARG A C 1
ATOM 721 O O . ARG A 1 91 ? 4.608 0.338 8.539 1.00 68.50 91 ARG A O 1
ATOM 728 N N . SER A 1 92 ? 3.892 -0.917 10.265 1.00 67.25 92 SER A N 1
ATOM 729 C CA . SER A 1 92 ? 5.153 -0.865 11.016 1.00 67.25 92 SER A CA 1
ATOM 730 C C . SER A 1 92 ? 6.266 -1.606 10.276 1.00 67.25 92 SER A C 1
ATOM 732 O O . SER A 1 92 ? 7.341 -1.043 10.087 1.00 67.25 92 SER A O 1
ATOM 734 N N . MET A 1 93 ? 5.971 -2.792 9.735 1.00 69.44 93 MET A N 1
ATOM 735 C CA . MET A 1 93 ? 6.884 -3.567 8.898 1.00 69.44 93 MET A CA 1
ATOM 736 C C . MET A 1 93 ? 7.265 -2.784 7.642 1.00 69.44 93 MET A C 1
ATOM 738 O O . MET A 1 93 ? 8.447 -2.609 7.364 1.00 69.44 93 MET A O 1
ATOM 742 N N . ARG A 1 94 ? 6.294 -2.209 6.916 1.00 67.81 94 ARG A N 1
ATOM 743 C CA . ARG A 1 94 ? 6.599 -1.331 5.774 1.00 67.81 94 ARG A CA 1
ATOM 744 C C . ARG A 1 94 ? 7.476 -0.157 6.183 1.00 67.81 94 ARG A C 1
ATOM 746 O O . ARG A 1 94 ? 8.416 0.139 5.466 1.00 67.81 94 ARG A O 1
ATOM 753 N N . LYS A 1 95 ? 7.211 0.511 7.307 1.00 70.88 95 LYS A N 1
ATOM 754 C CA . LYS A 1 95 ? 8.043 1.633 7.768 1.00 70.88 95 LYS A 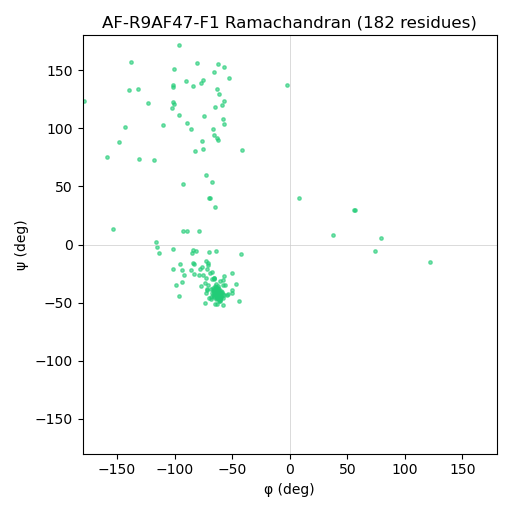CA 1
ATOM 755 C C . LYS A 1 95 ? 9.472 1.173 8.080 1.00 70.88 95 LYS A C 1
ATOM 757 O O . LYS A 1 95 ? 10.416 1.820 7.641 1.00 70.88 95 LYS A O 1
ATOM 762 N N . ARG A 1 96 ? 9.619 0.044 8.779 1.00 70.00 96 ARG A N 1
ATOM 763 C CA . ARG A 1 96 ? 10.908 -0.528 9.188 1.00 70.00 96 ARG A CA 1
ATOM 764 C C . ARG A 1 96 ? 11.747 -0.995 7.998 1.00 70.00 96 ARG A C 1
ATOM 766 O O . ARG A 1 96 ? 12.939 -0.725 7.971 1.00 70.00 96 ARG A O 1
ATOM 773 N N . TYR A 1 97 ? 11.128 -1.638 7.010 1.00 65.44 97 TYR A N 1
ATOM 774 C CA . TYR A 1 97 ? 11.837 -2.199 5.855 1.00 65.44 97 TYR A CA 1
ATOM 775 C C . TYR A 1 97 ? 11.899 -1.261 4.640 1.00 65.44 97 TYR A C 1
ATOM 777 O O . TYR A 1 97 ? 12.804 -1.396 3.828 1.00 65.44 97 TYR A O 1
ATOM 785 N N . ALA A 1 98 ? 11.000 -0.279 4.505 1.00 62.22 98 ALA A N 1
ATOM 786 C CA . ALA A 1 98 ? 11.060 0.697 3.410 1.00 62.22 98 ALA A CA 1
ATOM 787 C C . ALA A 1 98 ? 11.962 1.902 3.712 1.00 62.22 98 ALA A C 1
ATOM 789 O O . ALA A 1 98 ? 12.394 2.565 2.773 1.00 62.22 98 ALA A O 1
ATOM 790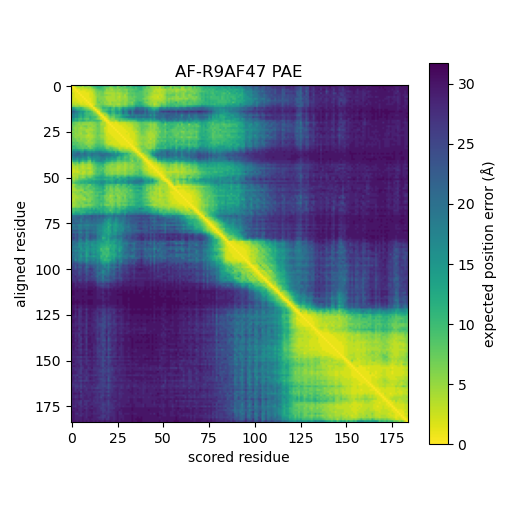 N N . ALA A 1 99 ? 12.245 2.214 4.982 1.00 58.88 99 ALA A N 1
ATOM 791 C CA . ALA A 1 99 ? 13.139 3.321 5.327 1.00 58.88 99 ALA A CA 1
ATOM 792 C C . ALA A 1 99 ? 14.585 3.101 4.826 1.00 58.88 99 ALA A C 1
ATOM 794 O O . ALA A 1 99 ? 15.093 4.001 4.159 1.00 58.88 99 ALA A O 1
ATOM 795 N N . PRO A 1 100 ? 15.211 1.919 5.008 1.00 57.62 100 PRO A N 1
ATOM 796 C CA . PRO A 1 100 ? 16.530 1.638 4.436 1.00 57.62 100 PRO A CA 1
ATOM 797 C C . PRO A 1 100 ? 16.505 1.634 2.904 1.00 57.62 100 PRO A C 1
ATOM 799 O O . PRO A 1 100 ? 17.371 2.223 2.272 1.00 57.62 100 PRO A O 1
ATOM 802 N N . LEU A 1 101 ? 15.458 1.055 2.300 1.00 56.59 101 LEU A N 1
ATOM 803 C CA . LEU A 1 101 ? 15.31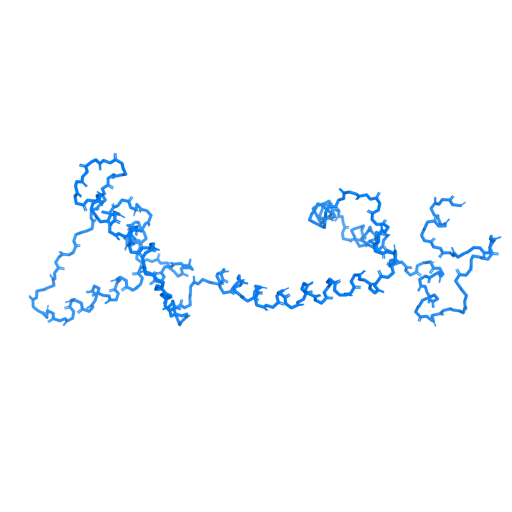1 0.984 0.841 1.00 56.59 101 LEU A CA 1
ATOM 804 C C . LEU A 1 101 ? 15.126 2.358 0.184 1.00 56.59 101 LEU A C 1
ATOM 806 O O . LEU A 1 101 ? 15.509 2.532 -0.966 1.00 56.59 101 LEU A O 1
ATOM 810 N N . ARG A 1 102 ? 14.546 3.342 0.886 1.00 53.94 102 ARG A N 1
ATOM 811 C CA . ARG A 1 102 ? 14.446 4.725 0.391 1.00 53.94 102 ARG A CA 1
ATOM 812 C C . ARG A 1 102 ? 15.790 5.440 0.411 1.00 53.94 102 ARG A C 1
ATOM 814 O O . ARG A 1 102 ? 16.099 6.125 -0.553 1.00 53.94 102 ARG A O 1
ATOM 821 N N . VAL A 1 103 ? 16.570 5.264 1.477 1.00 57.19 103 VAL A N 1
ATOM 822 C CA . VAL A 1 103 ? 17.927 5.825 1.577 1.00 57.19 103 VAL A CA 1
ATOM 823 C C . VAL A 1 103 ? 18.830 5.205 0.512 1.00 57.19 103 VAL A C 1
ATOM 825 O O . VAL A 1 103 ? 19.542 5.925 -0.184 1.00 57.19 103 VAL A O 1
ATOM 828 N N . GLU A 1 104 ? 18.730 3.890 0.321 1.00 53.19 104 GLU A N 1
ATOM 829 C CA . GLU A 1 104 ? 19.495 3.178 -0.698 1.00 53.19 104 GLU A CA 1
ATOM 830 C C . GLU A 1 104 ? 19.061 3.569 -2.113 1.00 53.19 104 GLU A C 1
ATOM 832 O O . GLU A 1 104 ? 19.906 3.833 -2.958 1.00 53.19 104 GLU A O 1
ATOM 837 N N . ALA A 1 105 ? 17.755 3.711 -2.370 1.00 49.41 105 ALA A N 1
ATOM 838 C CA . ALA A 1 105 ? 17.253 4.205 -3.651 1.00 49.41 105 ALA A CA 1
ATOM 839 C C . ALA A 1 105 ? 17.718 5.639 -3.948 1.00 49.41 105 ALA A C 1
ATOM 841 O O . ALA A 1 105 ? 18.083 5.914 -5.085 1.00 49.41 105 ALA A O 1
ATOM 842 N N . SER A 1 106 ? 17.756 6.528 -2.949 1.00 51.22 106 SER A N 1
ATOM 843 C CA . SER A 1 106 ? 18.293 7.889 -3.099 1.00 51.22 106 SER A CA 1
ATOM 844 C C . SER A 1 106 ? 19.797 7.903 -3.395 1.00 51.22 106 SER A C 1
ATOM 846 O O . SER A 1 106 ? 20.250 8.708 -4.202 1.00 51.22 106 SER A O 1
ATOM 848 N N . ARG A 1 107 ? 20.570 6.979 -2.814 1.00 51.41 107 ARG A N 1
ATOM 849 C CA . ARG A 1 107 ? 21.991 6.789 -3.156 1.00 51.41 107 ARG A CA 1
ATOM 850 C C . ARG A 1 107 ? 22.181 6.176 -4.546 1.00 51.41 107 ARG A C 1
ATOM 852 O O . ARG A 1 107 ? 23.108 6.535 -5.262 1.00 51.41 107 ARG A O 1
ATOM 859 N N . MET A 1 108 ? 21.278 5.286 -4.957 1.00 45.59 108 MET A N 1
ATOM 860 C CA . MET A 1 108 ? 21.292 4.661 -6.282 1.00 45.59 108 MET A CA 1
ATOM 861 C C . MET A 1 108 ? 20.865 5.625 -7.394 1.00 45.59 108 MET A C 1
ATOM 863 O O . MET A 1 108 ? 21.314 5.465 -8.526 1.00 45.59 108 MET A O 1
ATOM 867 N N . THR A 1 109 ? 20.024 6.626 -7.108 1.00 46.50 109 THR A N 1
ATOM 868 C CA . THR A 1 109 ? 19.614 7.636 -8.101 1.00 46.50 109 THR A CA 1
ATOM 869 C C . THR A 1 109 ? 20.746 8.565 -8.533 1.00 46.50 109 THR A C 1
ATOM 871 O O . THR A 1 109 ? 20.685 9.068 -9.652 1.00 46.50 109 THR A O 1
ATOM 874 N N . ASP A 1 110 ? 21.790 8.732 -7.716 1.00 46.69 110 ASP A N 1
ATOM 875 C CA . ASP A 1 110 ? 22.999 9.474 -8.108 1.00 46.69 110 ASP A CA 1
ATOM 876 C C . ASP A 1 110 ? 23.934 8.641 -9.007 1.00 46.69 110 ASP A C 1
ATOM 878 O O . ASP A 1 110 ? 24.718 9.196 -9.773 1.00 46.69 110 ASP A O 1
ATOM 882 N N . LEU A 1 111 ? 23.814 7.307 -8.975 1.00 45.22 111 LEU A N 1
ATOM 883 C CA . LEU A 1 111 ? 24.640 6.366 -9.749 1.00 45.22 111 LEU A CA 1
ATOM 884 C C . LEU A 1 111 ? 23.932 5.811 -10.998 1.00 45.22 111 LEU A C 1
ATOM 886 O O . LEU A 1 111 ? 24.577 5.347 -11.940 1.00 45.22 111 LEU A O 1
ATOM 890 N N . MET A 1 112 ? 22.599 5.848 -11.038 1.00 38.94 112 MET A N 1
ATOM 891 C CA . MET A 1 112 ? 21.809 5.371 -12.170 1.00 38.94 112 MET A CA 1
ATOM 892 C C . MET A 1 112 ? 21.658 6.480 -13.212 1.00 38.94 112 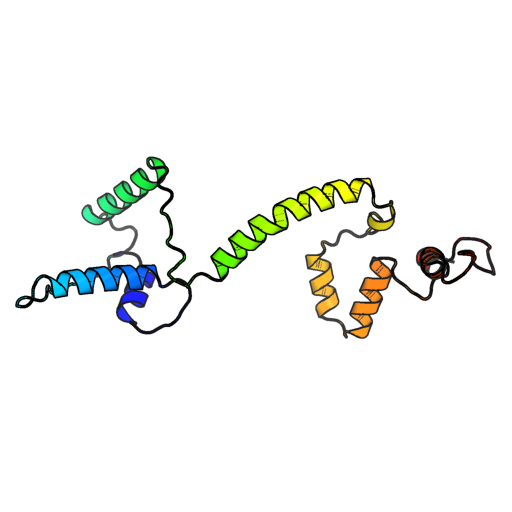MET A C 1
ATOM 894 O O . MET A 1 112 ? 20.812 7.364 -13.094 1.00 38.94 112 MET A O 1
ATOM 898 N N . SER A 1 113 ? 22.499 6.378 -14.241 1.00 39.88 113 SER A N 1
ATOM 899 C CA . SER A 1 113 ? 22.379 6.930 -15.594 1.00 39.88 113 SER A CA 1
ATOM 900 C C . SER A 1 113 ? 21.089 7.701 -15.918 1.00 39.88 113 SER A C 1
ATOM 902 O O . SER A 1 113 ? 19.969 7.234 -15.697 1.00 39.88 113 SER A O 1
ATOM 904 N N . HIS A 1 114 ? 21.271 8.829 -16.609 1.00 43.94 114 HIS A N 1
ATOM 905 C CA . HIS A 1 114 ? 20.270 9.705 -17.237 1.00 43.94 114 HIS A CA 1
ATOM 906 C C . HIS A 1 114 ? 19.102 9.016 -17.993 1.00 43.94 114 HIS A C 1
ATOM 908 O O . HIS A 1 114 ? 18.136 9.680 -18.354 1.00 43.94 114 HIS A O 1
ATOM 914 N N . THR A 1 115 ? 19.124 7.700 -18.192 1.00 42.62 115 THR A N 1
ATOM 915 C CA . THR A 1 115 ? 18.033 6.869 -18.722 1.00 42.62 115 THR A CA 1
ATOM 916 C C . THR A 1 115 ? 16.841 6.674 -17.782 1.00 42.62 115 THR A C 1
ATOM 918 O O . THR A 1 115 ? 15.778 6.295 -18.254 1.00 42.62 115 THR A O 1
ATOM 921 N N . SER A 1 116 ? 16.949 6.962 -16.481 1.00 43.97 116 SER A N 1
ATOM 922 C CA . SER A 1 116 ? 15.767 7.040 -15.596 1.00 43.97 116 SER A CA 1
ATOM 923 C C . SER A 1 116 ? 15.070 8.410 -15.657 1.00 43.97 116 SER A C 1
ATOM 925 O O . SER A 1 116 ? 13.900 8.540 -15.291 1.00 43.97 116 SER A O 1
ATOM 927 N N . LYS A 1 117 ? 15.766 9.430 -16.184 1.00 44.09 117 LYS A N 1
ATOM 928 C CA . LYS A 1 117 ? 15.252 10.796 -16.379 1.00 44.09 117 LYS A CA 1
ATOM 929 C C . LYS A 1 117 ? 14.471 10.962 -17.690 1.00 44.09 117 LYS A C 1
ATOM 931 O O . LYS A 1 117 ? 13.821 11.985 -17.874 1.00 44.09 117 LYS A O 1
ATOM 936 N N . THR A 1 118 ? 14.451 9.957 -18.571 1.00 43.91 118 THR A N 1
ATOM 937 C CA . THR A 1 118 ? 13.674 9.980 -19.828 1.00 43.91 118 THR A CA 1
ATOM 938 C C . THR A 1 118 ? 12.183 9.688 -19.646 1.00 43.91 118 THR A C 1
ATOM 940 O O . THR A 1 118 ? 11.447 9.598 -20.627 1.00 43.91 118 THR A O 1
ATOM 943 N N . ALA A 1 119 ? 11.671 9.670 -18.412 1.00 46.66 119 ALA A N 1
ATOM 944 C CA . ALA A 1 119 ? 10.253 9.917 -18.169 1.00 46.66 119 ALA A CA 1
ATOM 945 C C . ALA A 1 119 ? 9.932 11.413 -18.370 1.00 46.66 119 ALA A C 1
ATOM 947 O O . ALA A 1 119 ? 9.440 12.088 -17.465 1.00 46.66 119 ALA A O 1
ATOM 948 N N . ALA A 1 120 ? 10.173 11.929 -19.577 1.00 43.88 120 ALA A N 1
ATOM 949 C CA . ALA A 1 120 ? 9.798 13.266 -20.041 1.00 43.88 120 ALA A CA 1
ATOM 950 C C . ALA A 1 120 ? 8.266 13.410 -20.222 1.00 43.88 120 ALA A C 1
ATOM 952 O O . ALA A 1 120 ? 7.775 14.020 -21.163 1.00 43.88 120 ALA A O 1
ATOM 953 N N . GLY A 1 121 ? 7.484 12.834 -19.306 1.00 46.97 121 GLY A N 1
ATOM 954 C CA . GLY A 1 121 ? 6.029 12.789 -19.354 1.00 46.97 121 GLY A CA 1
ATOM 955 C C . GLY A 1 121 ? 5.443 12.537 -17.970 1.00 46.97 121 GLY A C 1
ATOM 956 O O . GLY A 1 121 ? 5.048 11.413 -17.671 1.00 46.97 121 GLY A O 1
ATOM 957 N N . LYS A 1 122 ? 5.460 13.589 -17.138 1.00 54.31 122 LYS A N 1
ATOM 958 C CA . LYS A 1 122 ? 4.594 13.985 -15.994 1.00 54.31 122 LYS A CA 1
ATOM 959 C C . LYS A 1 122 ? 3.517 13.007 -15.453 1.00 54.31 122 LYS A C 1
ATOM 961 O O . LYS A 1 122 ? 2.433 13.435 -15.060 1.00 54.31 122 LYS A O 1
ATOM 966 N N . LEU A 1 123 ? 3.775 11.708 -15.353 1.00 54.88 123 LEU A N 1
ATOM 967 C CA . LEU A 1 123 ? 2.861 10.745 -14.737 1.00 54.88 123 LEU A CA 1
ATOM 968 C C . LEU A 1 123 ? 3.572 10.011 -13.609 1.00 54.88 123 LEU A C 1
ATOM 970 O O . LEU A 1 123 ? 4.594 9.360 -13.807 1.00 54.88 123 LEU A O 1
ATOM 974 N N . THR A 1 124 ? 3.002 10.109 -12.408 1.00 66.12 124 THR A N 1
ATOM 975 C CA . THR A 1 124 ? 3.470 9.346 -11.252 1.00 66.12 124 THR A CA 1
ATOM 976 C C . THR A 1 124 ? 3.315 7.845 -11.517 1.00 66.12 124 THR A C 1
ATOM 978 O O . THR A 1 124 ? 2.455 7.420 -12.298 1.00 66.12 124 THR A O 1
ATOM 981 N N . SER A 1 125 ? 4.119 7.024 -10.834 1.00 68.12 125 SER A N 1
ATOM 982 C CA . SER A 1 125 ? 4.024 5.556 -10.907 1.00 68.12 125 SER A CA 1
ATOM 983 C C . SER A 1 125 ? 2.584 5.058 -10.676 1.00 68.12 125 SER A C 1
ATOM 985 O O . SER A 1 125 ? 2.085 4.225 -11.426 1.00 68.12 125 SER A O 1
ATOM 987 N N . ALA A 1 126 ? 1.853 5.679 -9.741 1.00 68.12 126 ALA A N 1
ATOM 988 C CA . ALA A 1 126 ? 0.451 5.360 -9.462 1.00 68.12 126 ALA A CA 1
ATOM 989 C C . ALA A 1 126 ? -0.502 5.672 -10.632 1.00 68.12 126 ALA A C 1
ATOM 991 O O . ALA A 1 126 ? -1.361 4.855 -10.962 1.00 68.12 126 ALA A O 1
ATOM 992 N N . LYS A 1 127 ? -0.348 6.832 -11.289 1.00 72.12 127 LYS A N 1
ATOM 993 C CA . LYS A 1 127 ? -1.164 7.189 -12.464 1.00 72.12 127 LYS A CA 1
ATOM 994 C C . LYS A 1 127 ? -0.878 6.253 -13.639 1.00 72.12 127 LYS A C 1
ATOM 996 O O . LYS A 1 127 ? -1.805 5.809 -14.306 1.00 72.12 127 LYS A O 1
ATOM 1001 N N . THR A 1 128 ? 0.392 5.907 -13.838 1.00 72.88 128 THR A N 1
ATOM 1002 C CA . THR A 1 128 ? 0.819 4.969 -14.884 1.00 72.88 128 THR A CA 1
ATOM 1003 C C . THR A 1 128 ? 0.233 3.577 -14.644 1.00 72.88 128 THR A C 1
ATOM 1005 O O . THR A 1 128 ? -0.346 2.997 -15.555 1.00 72.88 128 THR A O 1
ATOM 1008 N N . ALA A 1 129 ? 0.297 3.070 -13.410 1.00 75.50 129 ALA A N 1
ATOM 1009 C CA . ALA A 1 129 ? -0.274 1.773 -13.054 1.00 75.50 129 ALA A CA 1
ATOM 1010 C C . ALA A 1 129 ? -1.790 1.712 -13.300 1.00 75.50 129 ALA A C 1
ATOM 1012 O O . ALA A 1 129 ? -2.271 0.712 -13.823 1.00 75.50 129 ALA A O 1
ATOM 1013 N N . LYS A 1 130 ? -2.527 2.791 -12.994 1.00 79.81 130 LYS A N 1
ATOM 1014 C CA . LYS A 1 130 ? -3.977 2.877 -13.235 1.00 79.81 130 LYS A CA 1
ATOM 1015 C C . LYS A 1 130 ? -4.336 2.836 -14.726 1.00 79.81 130 LYS A C 1
ATOM 1017 O O . LYS A 1 130 ? -5.323 2.214 -15.099 1.00 79.81 130 LYS A O 1
ATOM 1022 N N . ILE A 1 131 ? -3.541 3.488 -15.576 1.00 80.31 131 ILE A N 1
ATOM 1023 C CA . ILE A 1 131 ? -3.736 3.446 -17.034 1.00 80.31 131 ILE A CA 1
ATOM 1024 C C . ILE A 1 131 ? -3.418 2.040 -17.558 1.00 80.31 131 ILE A C 1
ATOM 1026 O O . ILE A 1 131 ? -4.209 1.450 -18.288 1.00 80.31 131 ILE A O 1
ATOM 1030 N N . LEU A 1 132 ? -2.286 1.472 -17.134 1.00 82.06 132 LEU A N 1
ATOM 1031 C CA . LEU A 1 132 ? -1.835 0.157 -17.589 1.00 82.06 132 LEU A CA 1
ATOM 1032 C C . LEU A 1 132 ? -2.711 -0.998 -17.086 1.00 82.06 132 LEU A C 1
ATOM 1034 O O . LEU A 1 132 ? -2.743 -2.041 -17.735 1.00 82.06 132 LEU A O 1
ATOM 1038 N N . SER A 1 133 ? -3.423 -0.843 -15.966 1.00 81.19 133 SER A N 1
ATOM 1039 C CA . SER A 1 133 ? -4.328 -1.878 -15.450 1.00 81.19 133 SER A CA 1
ATOM 1040 C C . SER A 1 133 ? -5.602 -2.051 -16.277 1.00 81.19 133 SER A C 1
ATOM 1042 O O . SER A 1 133 ? -6.223 -3.102 -16.187 1.00 81.19 133 SER A O 1
ATOM 1044 N N . GLY A 1 134 ? -5.997 -1.043 -17.063 1.00 84.50 134 GLY A N 1
ATOM 1045 C CA . GLY A 1 134 ? -7.159 -1.129 -17.958 1.00 84.50 134 GLY A CA 1
ATOM 1046 C C . GLY A 1 134 ? -6.858 -1.783 -19.310 1.00 84.50 134 GLY A C 1
ATOM 1047 O O . GLY A 1 134 ? -7.764 -1.977 -20.111 1.00 84.50 134 GLY A O 1
ATOM 1048 N N . LEU A 1 135 ? -5.591 -2.101 -19.575 1.00 87.06 135 LEU A N 1
ATOM 1049 C CA . LEU A 1 135 ? -5.123 -2.656 -20.838 1.00 87.06 135 LEU A CA 1
ATOM 1050 C C . LEU A 1 135 ? -4.921 -4.180 -20.733 1.00 87.06 135 LEU A C 1
ATOM 1052 O O . LEU A 1 135 ? -4.576 -4.683 -19.658 1.00 87.06 135 LEU A O 1
ATOM 1056 N N . PRO A 1 136 ? -5.072 -4.935 -21.838 1.00 92.94 136 PRO A N 1
ATOM 1057 C CA . PRO A 1 136 ? -4.681 -6.338 -21.892 1.00 92.94 136 PRO A CA 1
ATOM 1058 C C . PRO A 1 136 ? -3.234 -6.551 -21.437 1.00 92.94 136 PRO A C 1
ATOM 1060 O O . PRO A 1 136 ? -2.336 -5.771 -21.768 1.00 92.94 136 PRO A O 1
ATOM 1063 N N . ARG A 1 137 ? -2.973 -7.661 -20.738 1.00 84.56 137 ARG A N 1
ATOM 1064 C CA . ARG A 1 137 ? -1.670 -7.934 -20.107 1.00 84.56 137 ARG A CA 1
ATOM 1065 C C . ARG A 1 137 ? -0.476 -7.764 -21.052 1.00 84.56 137 ARG A C 1
ATOM 1067 O O . ARG A 1 137 ? 0.538 -7.197 -20.645 1.00 84.56 137 ARG A O 1
ATOM 1074 N N . ALA A 1 138 ? -0.600 -8.235 -22.293 1.00 88.25 138 ALA A N 1
ATOM 1075 C CA . ALA A 1 138 ? 0.442 -8.115 -23.311 1.00 88.25 138 ALA A CA 1
ATOM 1076 C C . ALA A 1 138 ? 0.779 -6.645 -23.613 1.00 88.25 138 ALA A C 1
ATOM 1078 O O . ALA A 1 138 ? 1.944 -6.251 -23.572 1.00 88.25 138 ALA A O 1
ATOM 1079 N N . THR A 1 139 ? -0.243 -5.813 -23.820 1.00 87.25 139 THR A N 1
ATOM 1080 C CA . THR A 1 139 ? -0.076 -4.378 -24.084 1.00 87.25 139 THR A CA 1
ATOM 1081 C C . THR A 1 139 ? 0.485 -3.625 -22.879 1.00 87.25 139 THR A C 1
ATOM 1083 O O . THR A 1 139 ? 1.381 -2.799 -23.044 1.00 87.25 139 THR A O 1
ATOM 1086 N N . SER A 1 140 ? 0.063 -3.960 -21.654 1.00 85.38 140 SER A N 1
ATOM 1087 C CA . SER A 1 140 ? 0.617 -3.356 -20.435 1.00 85.38 140 SER A CA 1
ATOM 1088 C C . SER A 1 140 ? 2.095 -3.702 -20.242 1.00 85.38 140 SER A C 1
ATOM 1090 O O . SER A 1 140 ? 2.881 -2.860 -19.802 1.00 85.38 140 SER A O 1
ATOM 1092 N N . CYS A 1 141 ? 2.482 -4.935 -20.583 1.00 84.50 141 CYS A N 1
ATOM 1093 C CA . CYS A 1 141 ? 3.870 -5.386 -20.550 1.00 84.50 141 CYS A CA 1
ATOM 1094 C C . CYS A 1 141 ? 4.720 -4.613 -21.567 1.00 84.50 141 CYS A C 1
ATOM 1096 O O . CYS A 1 141 ? 5.721 -4.007 -21.187 1.00 84.50 141 CYS A O 1
ATOM 1098 N N . LEU A 1 142 ? 4.270 -4.544 -22.825 1.00 85.31 142 LEU A N 1
ATOM 1099 C CA . LEU A 1 142 ? 4.964 -3.816 -23.889 1.00 85.31 142 LEU A CA 1
ATOM 1100 C C . LEU A 1 142 ? 5.108 -2.324 -23.560 1.00 85.31 142 LEU A C 1
ATOM 1102 O O . LEU A 1 142 ? 6.196 -1.765 -23.674 1.00 85.31 142 LEU A O 1
ATOM 1106 N N . ALA A 1 143 ? 4.041 -1.685 -23.079 1.00 83.56 143 ALA A N 1
ATOM 1107 C CA . ALA A 1 143 ? 4.076 -0.285 -22.669 1.00 83.56 143 ALA A CA 1
ATOM 1108 C C . ALA A 1 143 ? 5.055 -0.047 -21.505 1.00 83.56 143 ALA A C 1
ATOM 1110 O O . ALA A 1 143 ? 5.760 0.962 -21.479 1.00 83.56 143 ALA A O 1
ATOM 1111 N N . THR A 1 144 ? 5.146 -0.987 -20.559 1.00 81.69 144 THR A N 1
ATOM 1112 C CA . THR A 1 144 ? 6.130 -0.923 -19.467 1.00 81.69 144 THR A CA 1
ATOM 1113 C C . THR A 1 144 ? 7.555 -1.044 -20.001 1.00 81.69 144 THR A C 1
ATOM 1115 O O . THR A 1 144 ? 8.416 -0.251 -19.623 1.00 81.69 144 THR A O 1
ATOM 1118 N N . GLN A 1 145 ? 7.807 -1.990 -20.908 1.00 83.25 145 GLN A N 1
ATOM 1119 C CA . GLN A 1 145 ? 9.115 -2.173 -21.542 1.00 83.25 145 GLN A CA 1
ATOM 1120 C C . GLN A 1 145 ? 9.535 -0.930 -22.339 1.00 83.25 145 GLN A C 1
ATOM 1122 O O . GLN A 1 145 ? 10.665 -0.471 -22.185 1.00 83.25 145 GLN A O 1
ATOM 1127 N N . LEU A 1 146 ? 8.615 -0.323 -23.100 1.00 80.69 146 LEU A N 1
ATOM 1128 C CA . LEU A 1 146 ? 8.858 0.917 -23.851 1.00 80.69 146 LEU A CA 1
ATOM 1129 C C . LEU A 1 146 ? 9.225 2.078 -22.927 1.00 80.69 146 LEU A C 1
ATOM 1131 O O . LEU A 1 146 ? 10.220 2.760 -23.158 1.00 80.69 146 LEU A O 1
ATOM 1135 N N . ARG A 1 147 ? 8.469 2.265 -21.840 1.00 75.31 147 ARG A N 1
ATOM 1136 C CA . ARG A 1 147 ? 8.722 3.341 -20.866 1.00 75.31 147 ARG A CA 1
ATOM 1137 C C . ARG A 1 147 ? 10.039 3.187 -20.115 1.00 75.31 147 ARG A C 1
ATOM 1139 O O . ARG A 1 147 ? 10.583 4.180 -19.651 1.00 75.31 147 ARG A O 1
ATOM 1146 N N . THR A 1 148 ? 10.505 1.958 -19.934 1.00 74.81 148 THR A N 1
ATOM 1147 C CA . THR A 1 148 ? 11.689 1.660 -19.119 1.00 74.81 148 THR A CA 1
ATOM 1148 C C . THR A 1 148 ? 12.944 1.397 -19.950 1.00 74.81 148 THR A C 1
ATOM 1150 O O . THR A 1 148 ? 14.019 1.216 -19.386 1.00 74.81 148 THR A O 1
ATOM 1153 N N . GLY A 1 149 ? 12.841 1.382 -21.282 1.00 72.81 149 GLY A N 1
ATOM 1154 C CA . GLY A 1 149 ? 13.981 1.066 -22.143 1.00 72.81 149 GLY A CA 1
ATOM 1155 C C . GLY A 1 149 ? 14.293 -0.429 -22.257 1.00 72.81 149 GLY A C 1
ATOM 1156 O O . GLY A 1 149 ? 15.303 -0.784 -22.860 1.00 72.81 149 GLY A O 1
ATOM 1157 N N . HIS A 1 150 ? 13.463 -1.310 -21.685 1.00 81.62 150 HIS A N 1
ATOM 1158 C CA . HIS A 1 150 ? 13.724 -2.748 -21.562 1.00 81.62 150 HIS A CA 1
ATOM 1159 C C . HIS A 1 150 ? 13.157 -3.573 -22.727 1.00 81.62 150 HIS A C 1
ATOM 1161 O O . HIS A 1 150 ? 12.434 -4.546 -22.508 1.00 81.62 150 HIS A O 1
ATOM 1167 N N . LEU A 1 151 ? 13.466 -3.201 -23.973 1.00 81.94 151 LEU A N 1
ATOM 1168 C CA . LEU A 1 151 ? 13.075 -4.001 -25.135 1.00 81.94 151 LEU A CA 1
ATOM 1169 C C . LEU A 1 151 ? 14.228 -4.828 -25.677 1.00 81.94 151 LEU A C 1
ATOM 1171 O O . LEU A 1 151 ? 15.205 -4.302 -26.193 1.00 81.94 151 LEU A O 1
ATOM 1175 N N . LEU A 1 152 ? 14.017 -6.140 -25.724 1.00 80.38 152 LEU A N 1
ATOM 1176 C CA . LEU A 1 152 ? 14.909 -7.070 -26.408 1.00 80.38 152 LEU A CA 1
ATOM 1177 C C . LEU A 1 152 ? 14.979 -6.852 -27.921 1.00 80.38 152 LEU A C 1
ATOM 1179 O O . LEU A 1 152 ? 15.752 -7.547 -28.557 1.00 80.38 152 LEU A O 1
ATOM 1183 N N . ILE A 1 153 ? 14.195 -5.965 -28.538 1.0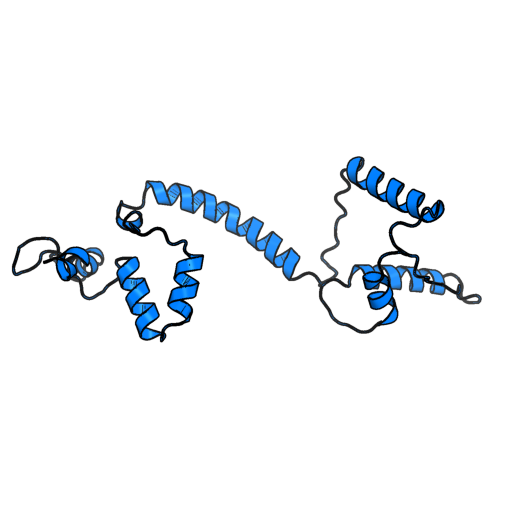0 83.62 153 ILE A N 1
ATOM 1184 C CA . ILE A 1 153 ? 14.267 -5.733 -29.990 1.00 83.62 153 ILE A CA 1
ATOM 1185 C C . ILE A 1 153 ? 15.381 -4.754 -30.387 1.00 83.62 153 ILE A C 1
ATOM 1187 O O . ILE A 1 153 ? 15.871 -4.822 -31.511 1.00 83.62 153 ILE A O 1
ATOM 1191 N N . THR A 1 154 ? 15.796 -3.864 -29.484 1.00 88.06 154 THR A N 1
ATOM 1192 C CA . THR A 1 154 ? 16.793 -2.829 -29.774 1.00 88.06 154 THR A CA 1
ATOM 1193 C C . THR A 1 154 ? 18.210 -3.381 -29.619 1.00 88.06 154 THR A C 1
ATOM 1195 O O . THR A 1 154 ? 18.514 -4.083 -28.644 1.00 88.06 154 THR A O 1
ATOM 1198 N N . LYS A 1 155 ? 19.113 -3.068 -30.561 1.00 89.62 155 LYS A N 1
ATOM 1199 C CA . LYS A 1 155 ? 20.517 -3.508 -30.446 1.00 89.62 155 LYS A CA 1
ATOM 1200 C C . LYS A 1 155 ? 21.205 -2.878 -29.236 1.00 89.62 155 LYS A C 1
ATOM 1202 O O . LYS A 1 155 ? 21.943 -3.571 -28.545 1.00 89.62 155 LYS A O 1
ATOM 1207 N N . SER A 1 156 ? 20.894 -1.624 -28.905 1.00 88.94 156 SER A N 1
ATOM 1208 C CA . SER A 1 156 ? 21.403 -0.974 -27.684 1.00 88.94 156 SER A CA 1
ATOM 1209 C C . SER A 1 156 ? 21.125 -1.786 -26.411 1.00 88.94 156 SER A C 1
ATOM 1211 O O . SER A 1 156 ? 22.015 -1.963 -25.577 1.00 88.94 156 SER A O 1
ATOM 1213 N N . TYR A 1 157 ? 19.918 -2.3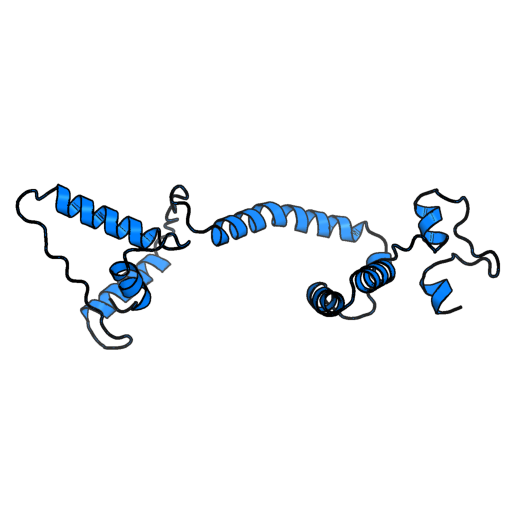47 -26.275 1.00 89.75 157 TYR A N 1
ATOM 1214 C CA . TYR A 1 157 ? 19.555 -3.168 -25.124 1.00 89.75 157 TYR A CA 1
ATOM 1215 C C . TYR A 1 157 ? 20.283 -4.514 -25.126 1.00 89.75 157 TYR A C 1
ATOM 1217 O O . TYR A 1 157 ? 20.849 -4.908 -24.110 1.00 89.75 157 TYR A O 1
ATOM 1225 N N . ARG A 1 158 ? 20.329 -5.207 -26.269 1.00 91.25 158 ARG A N 1
ATOM 1226 C CA . ARG A 1 158 ? 21.045 -6.489 -26.403 1.00 91.25 158 ARG A CA 1
ATOM 1227 C C . ARG A 1 158 ? 22.546 -6.352 -26.138 1.00 91.25 158 ARG A C 1
ATOM 1229 O O . ARG A 1 158 ? 23.117 -7.193 -25.448 1.00 91.25 158 ARG A O 1
ATOM 1236 N N . HIS A 1 159 ? 23.164 -5.284 -26.638 1.00 92.00 159 HIS A N 1
ATOM 1237 C CA . HIS A 1 159 ? 24.581 -4.988 -26.434 1.00 92.00 159 HIS A CA 1
ATOM 1238 C C . HIS A 1 159 ? 24.898 -4.724 -24.956 1.00 92.00 159 HIS A C 1
ATOM 1240 O O . HIS A 1 159 ? 25.889 -5.228 -24.436 1.00 92.00 159 HIS A O 1
ATOM 1246 N N . ARG A 1 160 ? 24.013 -4.023 -24.228 1.00 87.00 160 ARG A N 1
ATOM 1247 C CA . ARG A 1 160 ? 24.156 -3.812 -22.774 1.00 87.00 160 ARG A CA 1
ATOM 1248 C C . ARG A 1 160 ? 24.266 -5.128 -21.992 1.00 87.00 160 ARG A C 1
ATOM 1250 O O . ARG A 1 160 ? 24.989 -5.183 -21.002 1.00 87.00 160 ARG A O 1
ATOM 1257 N N . PHE A 1 161 ? 23.567 -6.171 -22.434 1.00 89.31 161 PHE A N 1
ATOM 1258 C CA . PHE A 1 161 ? 23.635 -7.516 -21.850 1.00 89.31 161 PHE A CA 1
ATOM 1259 C C . PHE A 1 161 ? 24.658 -8.427 -22.537 1.00 89.31 161 PHE A C 1
ATOM 1261 O O . PHE A 1 161 ? 24.668 -9.625 -22.269 1.00 89.31 161 PHE A O 1
ATOM 1268 N N . LYS A 1 162 ? 25.521 -7.872 -23.400 1.00 90.06 162 LYS A N 1
ATOM 1269 C CA . LYS A 1 162 ? 26.570 -8.597 -24.132 1.00 90.06 162 LYS A CA 1
ATOM 1270 C C . LYS A 1 162 ? 26.035 -9.764 -24.975 1.00 90.06 162 LYS A C 1
ATOM 1272 O O . LYS A 1 162 ? 26.725 -10.753 -25.177 1.00 90.06 162 LYS A O 1
ATOM 1277 N N . ILE A 1 163 ? 24.794 -9.652 -25.456 1.00 92.19 163 ILE A N 1
ATOM 1278 C CA . ILE A 1 163 ? 24.173 -10.638 -26.360 1.00 92.19 163 ILE A CA 1
ATOM 1279 C C . ILE A 1 163 ? 24.677 -10.437 -27.797 1.00 92.19 163 ILE A C 1
ATOM 1281 O O . ILE A 1 163 ? 24.665 -11.362 -28.600 1.00 92.19 163 ILE A O 1
ATOM 1285 N N . ILE A 1 164 ? 25.083 -9.212 -28.130 1.00 91.06 164 ILE A N 1
ATOM 1286 C CA . ILE A 1 164 ? 25.634 -8.831 -29.431 1.00 91.06 164 ILE A CA 1
ATOM 1287 C C . ILE A 1 164 ? 26.826 -7.896 -29.224 1.00 91.06 164 ILE A C 1
ATOM 1289 O O . ILE A 1 164 ? 26.876 -7.191 -28.214 1.00 91.06 164 ILE A O 1
ATOM 1293 N N . ASP A 1 165 ? 27.709 -7.828 -30.218 1.00 91.31 165 ASP A N 1
ATOM 1294 C CA . ASP A 1 165 ? 28.977 -7.089 -30.125 1.00 91.31 165 ASP A CA 1
ATOM 1295 C C . ASP A 1 165 ? 28.867 -5.594 -30.439 1.00 91.31 165 ASP A C 1
ATOM 1297 O O . ASP A 1 165 ? 29.769 -4.826 -30.120 1.00 91.31 165 ASP A O 1
ATOM 1301 N N . SER A 1 166 ? 27.771 -5.148 -31.065 1.00 91.56 166 SER A N 1
ATOM 1302 C CA . SER A 1 166 ? 27.598 -3.739 -31.429 1.00 91.56 166 SER A CA 1
ATOM 1303 C C . SER A 1 166 ? 26.172 -3.237 -31.199 1.00 91.56 166 SER A C 1
ATOM 1305 O O . SER A 1 166 ? 25.214 -3.883 -31.637 1.00 91.56 166 SER A O 1
ATOM 1307 N N . PRO A 1 167 ? 25.999 -2.057 -30.569 1.00 91.56 167 PRO A N 1
ATOM 1308 C CA . PRO A 1 167 ? 24.698 -1.420 -30.393 1.00 91.56 167 PRO A CA 1
ATOM 1309 C C . PRO A 1 167 ? 24.232 -0.652 -31.642 1.00 91.56 167 PRO A C 1
ATOM 1311 O O . PRO A 1 167 ? 23.104 -0.153 -31.658 1.00 91.56 167 PRO A O 1
ATOM 1314 N N . ARG A 1 168 ? 25.074 -0.536 -32.679 1.00 92.12 168 ARG A N 1
ATOM 1315 C CA . ARG A 1 168 ? 24.837 0.358 -33.820 1.00 92.12 168 ARG A CA 1
ATOM 1316 C C . ARG A 1 168 ? 23.809 -0.189 -34.811 1.00 92.12 168 ARG A C 1
ATOM 1318 O O . ARG A 1 168 ? 23.794 -1.374 -35.176 1.00 92.12 168 ARG A O 1
ATOM 1325 N N . CYS A 1 169 ? 22.956 0.706 -35.292 1.00 88.25 169 CYS A N 1
ATOM 1326 C CA . CYS A 1 169 ? 22.072 0.469 -36.420 1.00 88.25 169 CYS A CA 1
ATOM 1327 C C . CYS A 1 169 ? 22.903 0.223 -37.686 1.00 88.25 169 CYS A C 1
ATOM 1329 O O . CYS A 1 169 ? 23.846 0.954 -37.973 1.00 88.25 169 CYS A O 1
ATOM 1331 N N . SER A 1 170 ? 22.543 -0.806 -38.454 1.00 86.81 170 SER A N 1
ATOM 1332 C CA . SER A 1 170 ? 23.242 -1.169 -39.695 1.00 86.81 170 SER A CA 1
ATOM 1333 C C . SER A 1 170 ? 23.007 -0.181 -40.838 1.00 86.81 170 SER A C 1
ATOM 1335 O O . SER A 1 170 ? 23.770 -0.189 -41.793 1.00 86.81 170 SER A O 1
ATOM 1337 N N . THR A 1 171 ? 21.968 0.653 -40.749 1.00 86.69 171 THR A N 1
ATOM 1338 C CA . THR A 1 171 ? 21.574 1.576 -41.822 1.00 86.69 171 THR A CA 1
ATOM 1339 C C . THR A 1 171 ? 22.140 2.978 -41.615 1.00 86.69 171 THR A C 1
ATOM 1341 O O . THR A 1 171 ? 22.657 3.570 -42.552 1.00 86.69 171 THR A O 1
ATOM 1344 N N . CYS A 1 172 ? 22.067 3.513 -40.393 1.00 88.50 172 CYS A N 1
ATOM 1345 C CA . CYS A 1 172 ? 22.457 4.898 -40.100 1.00 88.50 172 CYS A CA 1
ATOM 1346 C C . CYS A 1 172 ? 23.694 5.023 -39.192 1.00 88.50 172 CYS A C 1
ATOM 1348 O O . CYS A 1 172 ? 24.166 6.129 -38.954 1.00 88.50 172 CYS A O 1
ATOM 1350 N N . GLY A 1 173 ? 24.208 3.918 -38.636 1.00 85.56 173 GLY A N 1
ATOM 1351 C CA . GLY A 1 173 ? 25.399 3.913 -37.777 1.00 85.56 173 GLY A CA 1
ATOM 1352 C C . GLY A 1 173 ? 25.213 4.473 -36.359 1.00 85.56 173 GLY A C 1
ATOM 1353 O O . GLY A 1 173 ? 26.130 4.354 -35.547 1.00 85.56 173 GLY A O 1
ATOM 1354 N N . VAL A 1 174 ? 24.045 5.033 -36.031 1.00 89.44 174 VAL A N 1
ATOM 1355 C CA . VAL A 1 174 ? 23.693 5.519 -34.684 1.00 89.44 174 VAL A CA 1
ATOM 1356 C C . VAL A 1 174 ? 23.260 4.350 -33.795 1.00 89.44 174 VAL A C 1
ATOM 1358 O O . VAL A 1 174 ? 22.827 3.308 -34.290 1.00 89.44 174 VAL A O 1
ATOM 1361 N N . ASP A 1 175 ? 23.369 4.497 -32.476 1.00 86.88 175 ASP A N 1
ATOM 1362 C CA . ASP A 1 175 ? 22.886 3.497 -31.525 1.00 86.88 175 ASP A CA 1
ATOM 1363 C C . ASP A 1 175 ? 21.390 3.217 -31.718 1.00 86.88 175 ASP A C 1
ATOM 1365 O O . ASP A 1 175 ? 20.538 4.106 -31.617 1.00 86.88 175 ASP A O 1
ATOM 1369 N N . ASP A 1 176 ? 21.068 1.945 -31.954 1.00 88.62 176 ASP A N 1
ATOM 1370 C CA . ASP A 1 176 ? 19.700 1.484 -32.162 1.00 88.62 176 ASP A CA 1
ATOM 1371 C C . ASP A 1 176 ? 18.961 1.440 -30.821 1.00 88.62 176 ASP A C 1
ATOM 1373 O O . ASP A 1 176 ? 18.897 0.410 -30.142 1.00 88.62 176 ASP A O 1
ATOM 1377 N N . THR A 1 177 ? 18.469 2.603 -30.406 1.00 86.50 177 THR A N 1
ATOM 1378 C CA . THR A 1 177 ? 17.641 2.843 -29.219 1.00 86.50 177 THR A CA 1
ATOM 1379 C C . THR A 1 177 ? 16.152 2.856 -29.570 1.00 86.50 177 THR A C 1
ATOM 1381 O O . THR A 1 177 ? 15.766 2.855 -30.735 1.00 86.50 177 THR A O 1
ATOM 1384 N N . ILE A 1 178 ? 15.282 2.888 -28.555 1.00 82.94 178 ILE A N 1
ATOM 1385 C CA . ILE A 1 178 ? 13.834 3.028 -28.781 1.00 82.94 178 ILE A CA 1
ATOM 1386 C C . ILE A 1 178 ? 13.537 4.339 -29.514 1.00 82.94 178 ILE A C 1
ATOM 1388 O O . ILE A 1 178 ? 12.785 4.332 -30.480 1.00 82.94 178 ILE A O 1
ATOM 1392 N N . SER A 1 179 ? 14.159 5.445 -29.094 1.00 80.25 179 SER A N 1
ATOM 1393 C CA . SER A 1 179 ? 13.990 6.743 -29.751 1.00 80.25 179 SER A CA 1
ATOM 1394 C C . SER A 1 179 ? 14.446 6.701 -31.206 1.00 80.25 179 SER A C 1
ATOM 1396 O O . SER A 1 179 ? 13.720 7.176 -32.068 1.00 80.25 179 SER A O 1
ATOM 1398 N N . HIS A 1 180 ? 15.594 6.074 -31.486 1.00 82.56 180 HIS A N 1
ATOM 1399 C CA . HIS A 1 180 ? 16.058 5.859 -32.857 1.00 82.56 180 HIS A CA 1
ATOM 1400 C C . HIS A 1 180 ? 14.996 5.141 -33.704 1.00 82.56 180 HIS A C 1
ATOM 1402 O O . HIS A 1 180 ? 14.713 5.581 -34.800 1.00 82.56 180 HIS A O 1
ATOM 1408 N N . ARG A 1 181 ? 14.334 4.101 -33.188 1.00 80.12 181 ARG A N 1
ATOM 1409 C CA . ARG A 1 181 ? 13.306 3.370 -33.954 1.00 80.12 181 ARG A CA 1
ATOM 1410 C C . ARG A 1 181 ? 11.953 4.068 -34.090 1.00 80.12 181 ARG A C 1
ATOM 1412 O O . ARG A 1 181 ? 11.146 3.634 -34.902 1.00 80.12 181 ARG A O 1
ATOM 1419 N N . ILE A 1 182 ? 11.651 5.038 -33.230 1.00 78.62 182 ILE A N 1
ATOM 1420 C CA . ILE A 1 182 ? 10.369 5.762 -33.249 1.00 78.62 182 ILE A CA 1
ATOM 1421 C C . ILE A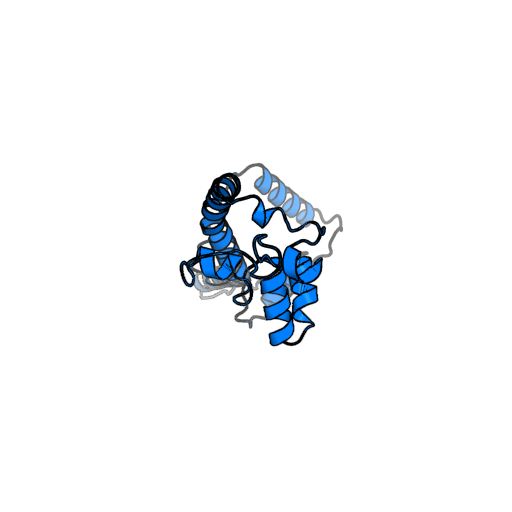 1 182 ? 10.474 7.046 -34.079 1.00 78.62 182 ILE A C 1
ATOM 1423 O O . ILE A 1 182 ? 9.482 7.465 -34.667 1.00 78.62 182 ILE A O 1
ATOM 1427 N N . PHE A 1 183 ? 11.649 7.681 -34.099 1.00 73.88 183 PHE A N 1
ATOM 1428 C CA . PHE A 1 183 ? 11.845 9.022 -34.656 1.00 73.88 183 PHE A CA 1
ATOM 1429 C C . PHE A 1 183 ? 12.783 9.077 -35.876 1.00 73.88 183 PHE A C 1
ATOM 1431 O O . PHE A 1 183 ? 13.041 10.176 -36.364 1.00 73.88 183 PHE A O 1
ATOM 1438 N N . VAL A 1 184 ? 13.293 7.936 -36.353 1.00 60.75 184 VAL A N 1
ATOM 1439 C CA . VAL A 1 184 ? 14.105 7.787 -37.580 1.00 60.75 184 VAL A CA 1
ATOM 1440 C C . VAL A 1 184 ? 13.439 6.755 -38.475 1.00 60.75 184 VAL A C 1
ATOM 1442 O O . VAL A 1 184 ? 13.373 7.013 -39.694 1.00 60.75 184 VAL A O 1
#

Radius of gyration: 30.44 Å; Cα contacts (8 Å, |Δi|>4): 93; chains: 1; bounding box: 55×35×87 Å

Organism: Wallemia ichthyophaga (strain EXF-994 / CBS 113033) (NCBI:txid1299270)

Secondary structure (DSSP, 8-state):
---HHHHHHHHS-----TTTHHHHHHHHHHHHHHHH-TT-----------TT---HHHHHHHHHHHHHHHH--------TTS---HHHHHHHHHHHHHHHHHHHHHHHHHHS-GGGTT--S---HHHHHHHHTTS-HHHHHHHHHHHHT--TTSHHHHHHTTSSS--B-TTT-SB--HHHHHH-

Foldseek 3Di:
DAPPVLVCLLVVPDDPAFPCVVSVVVVVVLVVQQVVCVPDRDDDDDDHDHDPDVPVVVVVVVVVVVVCVPPDPPPPPPPCVPPGPPPVVVVVVCVVVVVVVVVVVVVVVVVDDPLVVVCPDPDDPVRLCVVLVVDDPVVSVVVVCLSNQNDPVQLLNCVVVPVDVDQADPPPRDRRGSCVVVPD

Solvent-accessible surface area (backbone atoms only — not comparable to full-atom values): 11275 Å² total; per-residue (Å²): 80,59,56,60,67,60,52,51,58,58,73,57,78,70,74,100,53,70,68,48,54,63,55,50,52,51,50,49,52,53,51,51,58,38,65,75,32,86,89,57,68,77,87,82,83,89,58,82,42,79,75,98,59,98,44,64,74,56,54,51,52,54,47,53,56,52,52,46,67,73,70,49,89,70,74,73,79,73,68,68,84,61,84,23,48,69,67,59,51,51,49,52,50,47,52,66,62,44,50,60,53,51,56,50,48,59,58,45,58,79,70,54,59,75,74,74,64,66,65,84,61,97,60,54,72,69,59,49,50,60,59,40,68,77,43,61,69,69,58,33,50,52,54,49,24,66,73,68,63,64,41,84,84,29,37,37,45,34,27,74,70,67,76,42,97,57,29,52,31,93,86,79,64,49,64,24,39,72,63,48,72,76,77,108

pLDDT: mean 70.45, std 14.46, range [38.94, 92.94]

Mean predicted aligned error: 19.34 Å